Protein AF-A0A382PXX7-F1 (afdb_monomer_lite)

Structure (mmCIF, N/CA/C/O backbone):
data_AF-A0A382PXX7-F1
#
_entry.id   AF-A0A382PXX7-F1
#
loop_
_atom_site.group_PDB
_atom_site.id
_atom_site.type_symbol
_atom_site.label_atom_id
_atom_site.label_alt_id
_atom_site.label_comp_id
_atom_site.label_asym_id
_atom_site.label_entity_id
_atom_site.label_seq_id
_atom_site.pdbx_PDB_ins_code
_atom_site.Cartn_x
_atom_site.Cartn_y
_atom_site.Cartn_z
_atom_site.occupancy
_atom_site.B_iso_or_equiv
_atom_site.auth_seq_id
_atom_site.auth_comp_id
_atom_site.auth_asym_id
_atom_site.auth_atom_id
_atom_site.pdbx_PDB_model_num
ATOM 1 N N . SER A 1 1 ? 1.211 -22.975 -27.364 1.00 79.06 1 SER A N 1
ATOM 2 C CA . SER A 1 1 ? 1.711 -22.171 -28.500 1.00 79.06 1 SER A CA 1
ATOM 3 C C . SER A 1 1 ? 1.883 -20.762 -27.995 1.00 79.06 1 SER A C 1
ATOM 5 O O . SER A 1 1 ? 1.134 -20.397 -27.104 1.00 79.06 1 SER A O 1
ATOM 7 N N . TRP A 1 2 ? 2.855 -20.030 -28.525 1.00 89.31 2 TRP A N 1
ATOM 8 C CA . TRP A 1 2 ? 3.101 -18.629 -28.186 1.00 89.31 2 TRP A CA 1
ATOM 9 C C . TRP A 1 2 ? 2.688 -17.767 -29.379 1.00 89.31 2 TRP A C 1
ATOM 11 O O . TRP A 1 2 ? 2.818 -18.219 -30.525 1.00 89.31 2 TRP A O 1
ATOM 21 N N . ASP A 1 3 ? 2.163 -16.583 -29.104 1.00 88.06 3 ASP A N 1
ATOM 22 C CA . ASP A 1 3 ? 2.063 -15.485 -30.060 1.00 88.06 3 ASP A CA 1
ATOM 23 C C . ASP A 1 3 ? 3.457 -14.881 -30.334 1.00 88.06 3 ASP A C 1
ATOM 25 O O . ASP A 1 3 ? 4.497 -15.478 -30.030 1.00 88.06 3 ASP A O 1
ATOM 29 N N . SER A 1 4 ? 3.490 -13.753 -31.042 1.00 89.88 4 SER A N 1
ATOM 30 C CA . SER A 1 4 ? 4.740 -13.042 -31.321 1.00 89.88 4 SER A CA 1
ATOM 31 C C . SER A 1 4 ? 5.012 -12.036 -30.213 1.00 89.88 4 SER A C 1
ATOM 33 O O . SER A 1 4 ? 4.093 -11.362 -29.774 1.00 89.88 4 SER A O 1
ATOM 35 N N . ALA A 1 5 ? 6.277 -11.889 -29.820 1.00 90.81 5 ALA A N 1
ATOM 36 C CA . ALA A 1 5 ? 6.668 -10.844 -28.881 1.00 90.81 5 ALA A CA 1
ATOM 37 C C . ALA A 1 5 ? 6.309 -9.451 -29.430 1.00 90.81 5 ALA A C 1
ATOM 39 O O . ALA A 1 5 ? 6.619 -9.149 -30.589 1.00 90.81 5 ALA A O 1
ATOM 40 N N . VAL A 1 6 ? 5.700 -8.623 -28.582 1.00 90.69 6 VAL A N 1
ATOM 41 C CA . VAL A 1 6 ? 5.367 -7.220 -28.855 1.00 90.69 6 VAL A CA 1
ATOM 42 C C . VAL A 1 6 ? 6.350 -6.316 -28.112 1.00 90.69 6 VAL A C 1
ATOM 44 O O . VAL A 1 6 ? 6.799 -6.634 -27.011 1.00 90.69 6 VAL A O 1
ATOM 47 N N . TYR A 1 7 ? 6.722 -5.202 -28.738 1.00 89.69 7 TYR A N 1
ATOM 48 C CA . TYR A 1 7 ? 7.581 -4.190 -28.135 1.00 89.69 7 TYR A CA 1
ATOM 49 C C . TYR A 1 7 ? 6.723 -3.094 -27.496 1.00 89.69 7 TYR A C 1
ATOM 51 O O . TYR A 1 7 ? 5.909 -2.477 -28.175 1.00 89.69 7 TYR A O 1
ATOM 59 N N . VAL A 1 8 ? 6.927 -2.836 -26.201 1.00 93.00 8 VAL A N 1
ATOM 60 C CA . VAL A 1 8 ? 6.167 -1.816 -25.453 1.00 93.00 8 VAL A CA 1
ATOM 61 C C . VAL A 1 8 ? 6.806 -0.431 -25.581 1.00 93.00 8 VAL A C 1
ATOM 63 O O . VAL A 1 8 ? 6.121 0.567 -25.772 1.00 93.00 8 VAL A O 1
ATOM 66 N N . THR A 1 9 ? 8.137 -0.352 -25.519 1.00 90.19 9 THR A N 1
ATOM 67 C CA . THR A 1 9 ? 8.874 0.914 -25.356 1.00 90.19 9 THR A CA 1
ATOM 68 C C . THR A 1 9 ? 9.485 1.443 -26.656 1.00 90.19 9 THR A C 1
ATOM 70 O O . THR A 1 9 ? 10.485 2.156 -26.616 1.00 90.19 9 THR A O 1
ATOM 73 N N . ASP A 1 10 ? 8.924 1.102 -27.820 1.00 78.94 10 ASP A N 1
ATOM 74 C CA . ASP A 1 10 ? 9.492 1.460 -29.135 1.00 78.94 10 ASP A CA 1
ATOM 75 C C . ASP A 1 10 ? 9.661 2.976 -29.349 1.00 78.94 10 ASP A C 1
ATOM 77 O O . ASP A 1 10 ? 10.468 3.409 -30.174 1.00 78.94 10 ASP A O 1
ATOM 81 N N . SER A 1 11 ? 8.903 3.793 -28.613 1.00 73.88 11 SER A N 1
ATOM 82 C CA . SER A 1 11 ? 8.943 5.256 -28.674 1.00 73.88 11 SER A CA 1
ATOM 83 C C . SER A 1 11 ? 9.773 5.920 -27.573 1.00 73.88 11 SER A C 1
ATOM 85 O O . SER A 1 11 ? 9.774 7.148 -27.507 1.00 73.88 11 SER A O 1
ATOM 87 N N . ILE A 1 12 ? 10.425 5.152 -26.692 1.00 80.19 12 ILE A N 1
ATOM 88 C CA . ILE A 1 12 ? 11.124 5.678 -25.512 1.00 80.19 12 ILE A CA 1
ATOM 89 C C . ILE A 1 12 ? 12.611 5.313 -25.576 1.00 80.19 12 ILE A C 1
ATOM 91 O O . ILE A 1 12 ? 12.985 4.141 -25.580 1.00 80.19 12 ILE A O 1
ATOM 95 N N . ASP A 1 13 ? 13.466 6.339 -25.601 1.00 84.38 13 ASP A N 1
ATOM 96 C CA . ASP A 1 13 ? 14.919 6.189 -25.481 1.00 84.38 13 ASP A CA 1
ATOM 97 C C . ASP A 1 13 ? 15.338 5.862 -24.032 1.00 84.38 13 ASP A C 1
ATOM 99 O O . ASP A 1 13 ? 14.578 6.037 -23.083 1.00 84.38 13 ASP A O 1
ATOM 103 N N . GLY A 1 14 ? 16.586 5.432 -23.840 1.00 90.38 14 GLY A N 1
ATOM 104 C CA . GLY A 1 14 ? 17.147 5.136 -22.516 1.00 90.38 14 GLY A CA 1
ATOM 105 C C . GLY A 1 14 ? 17.135 3.649 -22.169 1.00 90.38 14 GLY A C 1
ATOM 106 O O . GLY A 1 14 ? 16.843 2.796 -23.011 1.00 90.38 14 GLY A O 1
ATOM 107 N N . THR A 1 15 ? 17.514 3.329 -20.934 1.00 94.69 15 THR A N 1
ATOM 108 C CA . THR A 1 15 ? 17.501 1.947 -20.444 1.00 94.69 15 THR A CA 1
ATOM 109 C C . THR A 1 15 ? 16.248 1.707 -19.621 1.00 94.69 15 THR A C 1
ATOM 111 O O . THR A 1 15 ? 15.932 2.520 -18.765 1.00 94.69 15 THR A O 1
ATOM 114 N N . GLN A 1 16 ? 15.570 0.590 -19.860 1.00 94.75 16 GLN A N 1
ATOM 115 C CA . GLN A 1 16 ? 14.347 0.201 -19.162 1.00 94.75 16 GLN A CA 1
ATOM 116 C C . GLN A 1 16 ? 14.670 -1.004 -18.270 1.00 94.75 16 GLN A C 1
ATOM 118 O O . GLN A 1 16 ? 15.249 -1.984 -18.752 1.00 94.75 16 GLN A O 1
ATOM 123 N N . TYR A 1 17 ? 14.364 -0.915 -16.980 1.00 95.00 17 TYR A N 1
ATOM 124 C CA . TYR A 1 17 ? 14.793 -1.869 -15.961 1.00 95.00 17 TYR A CA 1
ATOM 125 C C . TYR A 1 17 ? 13.616 -2.365 -15.122 1.00 95.00 17 TYR A C 1
ATOM 127 O O . TYR A 1 17 ? 12.742 -1.583 -14.769 1.00 95.00 17 TYR A O 1
ATOM 135 N N . ILE A 1 18 ? 13.683 -3.644 -14.731 1.00 94.00 18 ILE A N 1
ATOM 136 C CA . ILE A 1 18 ? 12.792 -4.279 -13.742 1.00 94.00 18 ILE A CA 1
ATOM 137 C C . ILE A 1 18 ? 11.311 -4.015 -14.072 1.00 94.00 18 ILE A C 1
ATOM 139 O O . ILE A 1 18 ? 10.667 -3.223 -13.391 1.00 94.00 18 ILE A O 1
ATOM 143 N N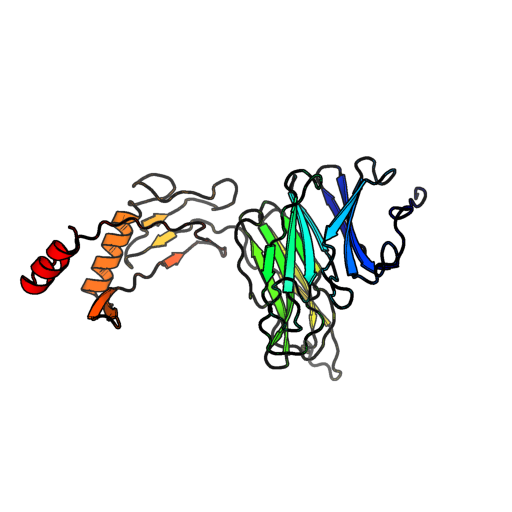 . PRO A 1 19 ? 10.794 -4.599 -15.171 1.00 97.06 19 PRO A N 1
ATOM 144 C CA . PRO A 1 19 ? 9.371 -4.530 -15.451 1.00 97.06 19 PRO A CA 1
ATOM 145 C C . PRO A 1 19 ? 8.591 -5.384 -14.448 1.00 97.06 19 PRO A C 1
ATOM 147 O O . PRO A 1 19 ? 8.920 -6.556 -14.271 1.00 97.06 19 PRO A O 1
ATOM 150 N N . GLU A 1 20 ? 7.539 -4.812 -13.877 1.00 98.25 20 GLU A N 1
ATOM 151 C CA . GLU A 1 20 ? 6.525 -5.497 -13.074 1.00 98.25 20 GLU A CA 1
ATOM 152 C C . GLU A 1 20 ? 5.173 -5.393 -13.781 1.00 98.25 20 GLU A C 1
ATOM 154 O O . GLU A 1 20 ? 4.896 -4.414 -14.483 1.00 98.25 20 GLU A O 1
ATOM 159 N N . ILE A 1 21 ? 4.345 -6.428 -13.652 1.00 98.06 21 ILE A N 1
ATOM 160 C CA . ILE A 1 21 ? 3.123 -6.588 -14.445 1.00 98.06 21 ILE A CA 1
ATOM 161 C C . ILE A 1 21 ? 1.957 -7.041 -13.572 1.00 98.06 21 ILE A C 1
ATOM 163 O O . ILE A 1 21 ? 2.094 -7.964 -12.772 1.00 98.06 21 ILE A O 1
ATOM 167 N N . ALA A 1 22 ? 0.791 -6.447 -13.798 1.00 98.00 22 ALA A N 1
ATOM 168 C CA . ALA A 1 22 ? -0.469 -6.868 -13.206 1.00 98.00 22 ALA A CA 1
ATOM 169 C C . ALA A 1 22 ? -1.547 -7.007 -14.288 1.00 98.00 22 ALA A C 1
ATOM 171 O O . ALA A 1 22 ? -1.495 -6.369 -15.342 1.00 98.00 22 ALA A O 1
ATOM 172 N N . TYR A 1 23 ? -2.529 -7.863 -14.025 1.00 97.38 23 TYR A N 1
ATOM 173 C CA . TYR A 1 23 ? -3.720 -8.006 -14.853 1.00 97.38 23 TYR A CA 1
ATOM 174 C C . TYR A 1 23 ? -4.948 -7.935 -13.957 1.00 97.38 23 TYR A C 1
ATOM 176 O O . TYR A 1 23 ? -5.066 -8.712 -13.010 1.00 97.38 23 TYR A O 1
ATOM 184 N N . GLY A 1 24 ? -5.860 -7.029 -14.278 1.00 96.19 24 GLY A N 1
ATOM 185 C CA . GLY A 1 24 ? -7.104 -6.832 -13.550 1.00 96.19 24 GLY A CA 1
ATOM 186 C C . GLY A 1 24 ? -8.076 -6.032 -14.403 1.00 96.19 24 GLY A C 1
ATOM 187 O O . GLY A 1 24 ? -7.660 -5.339 -15.326 1.00 96.19 24 GLY A O 1
ATOM 188 N N . ASN A 1 25 ? -9.375 -6.198 -14.150 1.00 95.50 25 ASN A N 1
ATOM 189 C CA . ASN A 1 25 ? -10.437 -5.456 -14.842 1.00 95.50 25 ASN A CA 1
ATOM 190 C C . ASN A 1 25 ? -10.281 -5.416 -16.379 1.00 95.50 25 ASN A C 1
ATOM 192 O O . ASN A 1 25 ? -10.367 -4.363 -17.011 1.00 95.50 25 ASN A O 1
ATOM 196 N N . ASP A 1 26 ? -10.000 -6.588 -16.963 1.00 95.88 26 ASP A N 1
ATOM 197 C CA . ASP A 1 26 ? -9.786 -6.810 -18.399 1.00 95.88 26 ASP A CA 1
ATOM 198 C C . ASP A 1 26 ? -8.653 -5.972 -19.039 1.00 95.88 26 ASP A C 1
ATOM 200 O O . ASP A 1 26 ? -8.623 -5.807 -20.260 1.00 95.88 26 ASP A O 1
ATOM 204 N N . ARG A 1 27 ? -7.693 -5.483 -18.242 1.00 97.69 27 ARG A N 1
ATOM 205 C CA . ARG A 1 27 ? -6.567 -4.656 -18.693 1.00 97.69 27 ARG A CA 1
ATOM 206 C C . ARG A 1 27 ? -5.230 -5.212 -18.199 1.00 97.69 27 ARG A C 1
ATOM 208 O O . ARG A 1 27 ? -5.101 -5.713 -17.081 1.00 97.69 27 ARG A O 1
ATOM 215 N N . VAL A 1 28 ? -4.215 -5.157 -19.061 1.00 98.00 28 VAL A N 1
ATOM 216 C CA . VAL A 1 28 ? -2.823 -5.454 -18.692 1.00 98.00 28 VAL A CA 1
ATOM 217 C C . VAL A 1 28 ? -2.154 -4.154 -18.273 1.00 98.00 28 VAL A C 1
ATOM 219 O O . VAL A 1 28 ? -2.214 -3.171 -19.011 1.00 98.00 28 VAL A O 1
ATOM 222 N N . HIS A 1 29 ? -1.476 -4.165 -17.131 1.00 98.62 29 HIS A N 1
ATOM 223 C CA . HIS A 1 29 ? -0.759 -3.026 -16.571 1.00 98.62 29 HIS A CA 1
ATOM 224 C C . HIS A 1 29 ? 0.715 -3.380 -16.404 1.00 98.62 29 HIS A C 1
ATOM 226 O O . HIS A 1 29 ? 1.045 -4.453 -15.904 1.00 98.62 29 HIS A O 1
ATOM 232 N N . LEU A 1 30 ? 1.602 -2.482 -16.816 1.00 98.25 30 LEU A N 1
ATOM 233 C CA . LEU A 1 30 ? 3.047 -2.659 -16.757 1.00 98.25 30 LEU A CA 1
ATOM 234 C C . LEU A 1 30 ? 3.674 -1.424 -16.112 1.00 98.25 30 LEU A C 1
ATOM 236 O O . LEU A 1 30 ? 3.378 -0.307 -16.531 1.00 98.25 30 LEU A O 1
ATOM 240 N N . THR A 1 31 ? 4.570 -1.617 -15.150 1.00 98.69 31 THR A N 1
ATOM 241 C CA . THR A 1 31 ? 5.404 -0.551 -14.578 1.00 98.69 31 THR A CA 1
ATOM 242 C C . THR A 1 31 ? 6.874 -0.933 -14.662 1.00 98.69 31 THR A C 1
ATOM 244 O O . THR A 1 31 ? 7.216 -2.114 -14.683 1.00 98.69 31 THR A O 1
ATOM 247 N N . TRP A 1 32 ? 7.758 0.048 -14.781 1.00 98.12 32 TRP A N 1
ATOM 248 C CA . TRP A 1 32 ? 9.206 -0.159 -14.774 1.00 98.12 32 TRP A CA 1
ATOM 249 C C . TRP A 1 32 ? 9.908 1.150 -14.425 1.00 98.12 32 TRP A C 1
ATOM 251 O O . TRP A 1 32 ? 9.312 2.226 -14.505 1.00 98.12 32 TRP A O 1
ATOM 261 N N . HIS A 1 33 ? 11.190 1.081 -14.063 1.00 96.69 33 HIS A N 1
ATOM 262 C CA . HIS A 1 33 ? 11.993 2.297 -13.957 1.00 96.69 33 HIS A CA 1
ATOM 263 C C . HIS A 1 33 ? 12.894 2.452 -15.180 1.00 96.69 33 HIS A C 1
ATOM 265 O O . HIS A 1 33 ? 13.477 1.488 -15.691 1.00 96.69 33 HIS A O 1
ATOM 271 N N . SER A 1 34 ? 13.008 3.680 -15.665 1.00 95.94 34 SER A N 1
ATOM 272 C CA . SER A 1 34 ? 13.850 4.038 -16.798 1.00 95.94 34 SER A CA 1
ATOM 273 C C . SER A 1 34 ? 15.085 4.799 -16.326 1.00 95.94 34 SER A C 1
ATOM 275 O O . SER A 1 34 ? 15.072 5.440 -15.282 1.00 95.94 34 SER A O 1
ATOM 277 N N . PHE A 1 35 ? 16.178 4.735 -17.085 1.00 95.62 35 PHE A N 1
ATOM 278 C CA . PHE A 1 35 ? 17.329 5.616 -16.914 1.00 95.62 35 PHE A CA 1
ATOM 279 C C . PHE A 1 35 ? 17.652 6.330 -18.215 1.00 95.62 35 PHE A C 1
ATOM 281 O O . PHE A 1 35 ? 17.807 5.698 -19.268 1.00 95.62 35 PHE A O 1
ATOM 288 N N . ASN A 1 36 ? 17.879 7.640 -18.111 1.00 92.94 36 ASN A N 1
ATOM 289 C CA . ASN A 1 36 ? 18.333 8.481 -19.213 1.00 92.94 36 ASN A CA 1
ATOM 290 C C . ASN A 1 36 ? 17.351 8.486 -20.400 1.00 92.94 36 ASN A C 1
ATOM 292 O O . ASN A 1 36 ? 17.763 8.528 -21.566 1.00 92.94 36 ASN A O 1
ATOM 296 N N . ARG A 1 37 ? 16.052 8.462 -20.085 1.00 90.06 37 ARG A N 1
ATOM 297 C CA . ARG A 1 37 ? 14.968 8.702 -21.036 1.00 90.06 37 ARG A CA 1
ATOM 298 C C . ARG A 1 37 ? 15.156 10.064 -21.703 1.00 90.06 37 ARG A C 1
ATOM 300 O O . ARG A 1 37 ? 15.561 11.028 -21.059 1.00 90.06 37 ARG A O 1
ATOM 307 N N . ASP A 1 38 ? 14.961 10.139 -23.018 1.00 85.44 38 ASP A N 1
ATOM 308 C CA . ASP A 1 38 ? 15.162 11.364 -23.813 1.00 85.44 38 ASP A CA 1
ATOM 309 C C . ASP A 1 38 ? 16.538 12.047 -23.603 1.00 85.44 38 ASP A C 1
ATOM 311 O O . ASP A 1 38 ? 16.686 13.261 -23.763 1.00 85.44 38 ASP A O 1
ATOM 315 N N . ALA A 1 39 ? 17.563 11.267 -23.230 1.00 88.88 39 ALA A N 1
ATOM 316 C CA . ALA A 1 39 ? 18.908 11.739 -22.891 1.00 88.88 39 ALA A CA 1
ATOM 317 C C . ALA A 1 39 ? 18.968 12.764 -21.733 1.00 88.88 39 ALA A C 1
ATOM 319 O O . ALA A 1 39 ? 19.826 13.655 -21.729 1.00 88.88 39 ALA A O 1
ATOM 320 N N . ASN A 1 40 ? 18.065 12.650 -20.752 1.00 90.50 40 ASN A N 1
ATOM 321 C CA . ASN A 1 40 ? 17.962 13.581 -19.624 1.00 90.50 40 ASN A CA 1
ATOM 322 C C . ASN A 1 40 ? 18.830 13.212 -18.398 1.00 90.50 40 ASN A C 1
ATOM 324 O O . ASN A 1 40 ? 19.017 14.053 -17.520 1.00 90.50 40 ASN A O 1
ATOM 328 N N . GLY A 1 41 ? 19.391 11.997 -18.346 1.00 93.00 41 GLY A N 1
ATOM 329 C CA . GLY A 1 41 ? 20.192 11.485 -17.228 1.00 93.00 41 GLY A CA 1
ATOM 330 C C . GLY A 1 41 ? 19.429 11.220 -15.923 1.00 93.00 41 GLY A C 1
ATOM 331 O O . GLY A 1 41 ? 20.061 11.234 -14.870 1.00 93.00 41 GLY A O 1
ATOM 332 N N . LYS A 1 42 ? 18.109 11.027 -15.969 1.00 95.00 42 LYS A N 1
ATOM 333 C CA . LYS A 1 42 ? 17.229 10.856 -14.801 1.00 95.00 42 LYS A CA 1
ATOM 334 C C . LYS A 1 42 ? 16.705 9.425 -14.668 1.00 95.00 42 LYS A C 1
ATOM 336 O O . LYS A 1 42 ? 16.740 8.680 -15.651 1.00 95.00 42 LYS A O 1
ATOM 341 N N . TYR A 1 43 ? 16.247 9.071 -13.465 1.00 95.00 43 TYR A N 1
ATOM 342 C CA . TYR A 1 43 ? 15.569 7.807 -13.169 1.00 95.00 43 TYR A CA 1
ATOM 343 C C . TYR A 1 43 ? 14.064 8.026 -13.029 1.00 95.00 43 TYR A C 1
ATOM 345 O O . TYR A 1 43 ? 13.641 8.557 -12.015 1.00 95.00 43 TYR A O 1
ATOM 353 N N . ALA A 1 44 ? 13.268 7.664 -14.031 1.00 95.94 44 ALA A N 1
ATOM 354 C CA . ALA A 1 44 ? 11.823 7.899 -14.016 1.00 95.94 44 ALA A CA 1
ATOM 355 C C . ALA A 1 44 ? 11.044 6.602 -13.765 1.00 95.94 44 ALA A C 1
ATOM 357 O O . ALA A 1 44 ? 11.515 5.520 -14.124 1.00 95.94 44 ALA A O 1
ATOM 358 N N . ILE A 1 45 ? 9.849 6.720 -13.182 1.00 98.06 45 ILE A N 1
ATOM 359 C CA . ILE A 1 45 ? 8.884 5.621 -13.065 1.00 98.06 45 ILE A CA 1
ATOM 360 C C . ILE A 1 45 ? 7.905 5.729 -14.225 1.00 98.06 45 ILE A C 1
ATOM 362 O O . ILE A 1 45 ? 7.227 6.746 -14.403 1.00 98.06 45 ILE A O 1
ATOM 366 N N . GLU A 1 46 ? 7.848 4.677 -15.025 1.00 97.88 46 GLU A N 1
ATOM 367 C CA . GLU A 1 46 ? 7.057 4.610 -16.243 1.00 97.88 46 GLU A CA 1
ATOM 368 C C . GLU A 1 46 ? 5.941 3.585 -16.096 1.00 97.88 46 GLU A C 1
ATOM 370 O O . GLU A 1 46 ? 6.050 2.618 -15.344 1.00 97.88 46 GLU A O 1
ATOM 375 N N . TYR A 1 47 ? 4.886 3.787 -16.870 1.00 98.44 47 TYR A N 1
ATOM 376 C CA . TYR A 1 47 ? 3.715 2.938 -16.893 1.00 98.44 47 TYR A CA 1
ATOM 377 C C . TYR A 1 47 ? 3.240 2.716 -18.325 1.00 98.44 47 TYR A C 1
ATOM 379 O O . TYR A 1 47 ? 3.314 3.610 -19.175 1.00 98.44 47 TYR A O 1
ATOM 387 N N . ALA A 1 48 ? 2.708 1.529 -18.590 1.00 97.94 48 ALA A N 1
ATOM 388 C CA . ALA A 1 48 ? 1.952 1.246 -19.793 1.00 97.94 48 ALA A CA 1
ATOM 389 C C . ALA A 1 48 ? 0.744 0.367 -19.493 1.00 97.94 48 ALA A C 1
ATOM 391 O O . ALA A 1 48 ? 0.762 -0.440 -18.566 1.00 97.94 48 ALA A O 1
ATOM 392 N N . SER A 1 49 ? -0.285 0.481 -20.326 1.00 98.12 49 SER A N 1
ATOM 393 C CA . SER A 1 49 ? -1.439 -0.415 -20.255 1.00 98.12 49 SER A CA 1
ATOM 394 C C . SER A 1 49 ? -1.979 -0.814 -21.616 1.00 98.12 49 SER A C 1
ATOM 396 O O . SER A 1 49 ? -1.741 -0.121 -22.607 1.00 98.12 49 SER A O 1
ATOM 398 N N . SER A 1 50 ? -2.674 -1.948 -21.653 1.00 97.81 50 SER A N 1
ATOM 399 C CA . SER A 1 50 ? -3.228 -2.544 -22.867 1.00 97.81 50 SER A CA 1
ATOM 400 C C . SER A 1 50 ? -4.605 -3.155 -22.604 1.00 97.81 50 SER A C 1
ATOM 402 O O . SER A 1 50 ? -4.770 -3.937 -21.667 1.00 97.81 50 SER A O 1
ATOM 404 N N . ASP A 1 51 ? -5.554 -2.828 -23.484 1.00 97.00 51 ASP A N 1
ATOM 405 C CA . ASP A 1 51 ? -6.938 -3.338 -23.484 1.00 97.00 51 ASP A CA 1
ATOM 406 C C . ASP A 1 51 ? -7.157 -4.400 -24.581 1.00 97.00 51 ASP A C 1
ATOM 408 O O . ASP A 1 51 ? -8.286 -4.783 -24.894 1.00 97.00 51 ASP A O 1
ATOM 412 N N . ASP A 1 52 ? -6.078 -4.821 -25.243 1.00 95.38 52 ASP A N 1
ATOM 413 C CA . ASP A 1 52 ? -6.083 -5.724 -26.395 1.00 95.38 52 ASP A CA 1
ATOM 414 C C . ASP A 1 52 ? -5.036 -6.839 -26.252 1.00 95.38 52 ASP A C 1
ATOM 416 O O . ASP A 1 52 ? -4.371 -7.217 -27.214 1.00 95.38 52 ASP A O 1
ATOM 420 N N . ASP A 1 53 ? -4.906 -7.376 -25.033 1.00 90.69 53 ASP A N 1
ATOM 421 C CA . ASP A 1 53 ? -4.017 -8.498 -24.689 1.00 90.69 53 ASP A CA 1
ATOM 422 C C . ASP A 1 53 ? -2.537 -8.264 -25.070 1.00 90.69 53 ASP A C 1
ATOM 424 O O . ASP A 1 53 ? -1.782 -9.200 -25.337 1.00 90.69 53 ASP A O 1
ATOM 428 N N . GLY A 1 54 ? -2.097 -7.004 -25.069 1.00 93.44 54 GLY A N 1
ATOM 429 C CA . GLY A 1 54 ? -0.724 -6.601 -25.364 1.00 93.44 54 GLY A CA 1
ATOM 430 C C . GLY A 1 54 ? -0.438 -6.300 -26.837 1.00 93.44 54 GLY A C 1
ATOM 431 O O . GLY A 1 54 ? 0.729 -6.053 -27.158 1.00 93.44 54 GLY A O 1
ATOM 432 N N . ASP A 1 55 ? -1.447 -6.291 -27.720 1.00 91.69 55 ASP A N 1
ATOM 433 C CA . ASP A 1 55 ? -1.293 -5.925 -29.139 1.00 91.69 55 ASP A CA 1
ATOM 434 C C . ASP A 1 55 ? -0.910 -4.439 -29.314 1.00 91.69 55 ASP A C 1
ATOM 436 O O . ASP A 1 55 ? -0.134 -4.091 -30.217 1.00 91.69 55 ASP A O 1
ATOM 440 N N . SER A 1 56 ? -1.414 -3.555 -28.448 1.00 93.44 56 SER A N 1
ATOM 441 C CA . SER A 1 56 ? -1.058 -2.137 -28.387 1.00 93.44 56 SER A CA 1
ATOM 442 C C . SER A 1 56 ? -0.994 -1.607 -26.951 1.00 93.44 56 SER A C 1
ATOM 444 O O . SER A 1 56 ? -1.569 -2.177 -26.029 1.00 93.44 56 SER A O 1
ATOM 446 N N . TRP A 1 57 ? -0.236 -0.520 -26.759 1.00 95.94 57 TRP A N 1
ATOM 447 C CA . TRP A 1 57 ? 0.096 0.006 -25.434 1.00 95.94 57 TRP A CA 1
ATOM 448 C C . TRP A 1 57 ? -0.095 1.520 -25.355 1.00 95.94 57 TRP A C 1
ATOM 450 O O . TRP A 1 57 ? 0.351 2.264 -26.234 1.00 95.94 57 TRP A O 1
ATOM 460 N N . GLU A 1 58 ? -0.707 1.976 -24.266 1.00 96.44 58 GLU A N 1
ATOM 461 C CA . GLU A 1 58 ? -0.791 3.382 -23.867 1.00 96.44 58 GLU A CA 1
ATOM 462 C C . GLU A 1 58 ? 0.265 3.669 -22.800 1.00 96.44 58 GLU A C 1
ATOM 464 O O . GLU A 1 58 ? 0.215 3.075 -21.727 1.00 96.44 58 GLU A O 1
ATOM 469 N N . LEU A 1 59 ? 1.220 4.561 -23.086 1.00 96.31 59 LEU A N 1
ATOM 470 C CA . LEU A 1 59 ? 2.354 4.853 -22.202 1.00 96.31 59 LEU A CA 1
ATOM 471 C C . LEU A 1 59 ? 2.152 6.159 -21.422 1.00 96.31 59 LEU A C 1
ATOM 473 O O . LEU A 1 59 ? 1.699 7.160 -21.985 1.00 96.31 59 LEU A O 1
ATOM 477 N N . GLN A 1 60 ? 2.564 6.167 -20.154 1.00 97.19 60 GLN A N 1
ATOM 478 C CA . GLN A 1 60 ? 2.564 7.328 -19.261 1.00 97.19 60 GLN A CA 1
ATOM 479 C C . GLN A 1 60 ? 3.841 7.347 -18.410 1.00 97.19 60 GLN A C 1
ATOM 481 O O . GLN A 1 60 ? 4.358 6.301 -18.034 1.00 97.19 60 GLN A O 1
ATOM 486 N N . THR A 1 61 ? 4.321 8.539 -18.059 1.00 96.44 61 THR A N 1
ATOM 487 C CA . THR A 1 61 ? 5.382 8.707 -17.055 1.00 96.44 61 THR A CA 1
ATOM 488 C C . THR A 1 61 ? 4.716 9.065 -15.731 1.00 96.44 61 THR A C 1
ATOM 490 O O . THR A 1 61 ? 4.101 10.128 -15.626 1.00 96.44 61 THR A O 1
ATOM 493 N N . LEU A 1 62 ? 4.802 8.177 -14.738 1.00 97.88 62 LEU A N 1
ATOM 494 C CA . LEU A 1 62 ? 4.159 8.366 -13.432 1.00 97.88 62 LEU A CA 1
ATOM 495 C C . LEU A 1 62 ? 4.934 9.339 -12.551 1.00 97.88 62 LEU A C 1
ATOM 497 O O . LEU A 1 62 ? 4.326 10.150 -11.845 1.00 97.88 62 LEU A O 1
ATOM 501 N N . TYR A 1 63 ? 6.263 9.272 -12.620 1.00 96.94 63 TYR A N 1
ATOM 502 C CA . TYR A 1 63 ? 7.150 10.160 -11.887 1.00 96.94 63 TYR A CA 1
ATOM 503 C C . TYR A 1 63 ? 8.437 10.430 -12.665 1.00 96.94 63 TYR A C 1
ATOM 505 O O . TYR A 1 63 ? 9.050 9.521 -13.219 1.00 96.94 63 TYR A O 1
ATOM 513 N N . GLU A 1 64 ? 8.853 11.694 -12.674 1.00 94.12 64 GLU A N 1
ATOM 514 C CA . GLU A 1 64 ? 10.126 12.145 -13.225 1.00 94.12 64 GLU A CA 1
ATOM 515 C C . GLU A 1 64 ? 10.831 12.977 -12.145 1.00 94.12 64 GLU A C 1
ATOM 517 O O . GLU A 1 64 ? 10.322 14.041 -11.772 1.00 94.12 64 GLU A O 1
ATOM 522 N N . PRO A 1 65 ? 12.007 12.554 -11.661 1.00 91.25 65 PRO A N 1
ATOM 523 C CA . PRO A 1 65 ? 12.662 13.214 -10.548 1.00 91.25 65 PRO A CA 1
ATOM 524 C C . PRO A 1 65 ? 13.160 14.609 -10.927 1.00 91.25 65 PRO A C 1
ATOM 526 O O . PRO A 1 65 ? 13.421 14.942 -12.094 1.00 91.25 65 PRO A O 1
ATOM 529 N N . SER A 1 66 ? 13.345 15.453 -9.914 1.00 87.38 66 SER A N 1
ATOM 530 C CA . SER A 1 66 ? 13.743 16.852 -10.094 1.00 87.38 66 SER A CA 1
ATOM 531 C C . SER A 1 66 ? 15.145 16.985 -10.724 1.00 87.38 66 SER A C 1
ATOM 533 O O . SER A 1 66 ? 15.362 17.828 -11.608 1.00 87.38 66 SER A O 1
ATOM 535 N N . GLY A 1 67 ? 16.073 16.097 -10.348 1.00 88.62 67 GLY A N 1
ATOM 536 C CA . GLY A 1 67 ? 17.486 16.114 -10.726 1.00 88.62 67 GLY A CA 1
ATOM 537 C C . GLY A 1 67 ? 17.998 14.810 -11.348 1.00 88.62 67 GLY A C 1
ATOM 538 O O . GLY A 1 67 ? 17.289 13.822 -11.462 1.00 88.62 67 GLY A O 1
ATOM 539 N N . THR A 1 68 ? 19.262 14.821 -11.780 1.00 90.56 68 THR A N 1
ATOM 540 C CA . THR A 1 68 ? 19.948 13.669 -12.410 1.00 90.56 68 THR A CA 1
ATOM 541 C C . THR A 1 68 ? 20.708 12.788 -11.413 1.00 90.56 68 THR A C 1
ATOM 543 O O . THR A 1 68 ? 21.424 11.873 -11.806 1.00 90.56 68 THR A O 1
ATOM 546 N N . ALA A 1 69 ? 20.663 13.143 -10.132 1.00 87.00 69 ALA A N 1
ATOM 547 C CA . ALA A 1 69 ? 21.294 12.420 -9.030 1.00 87.00 69 ALA A CA 1
ATOM 548 C C . ALA A 1 69 ? 20.249 12.080 -7.956 1.00 87.00 69 ALA A C 1
ATOM 550 O O . ALA A 1 69 ? 20.577 12.091 -6.779 1.00 87.00 69 ALA A O 1
ATOM 551 N N . VAL A 1 70 ? 19.019 11.862 -8.424 1.00 90.06 70 VAL A N 1
ATOM 552 C CA . VAL A 1 70 ? 17.834 11.440 -7.679 1.00 90.06 70 VAL A CA 1
ATOM 553 C C . VAL A 1 70 ? 17.393 10.126 -8.325 1.00 90.06 70 VAL A C 1
ATOM 555 O O . VAL A 1 70 ? 17.417 10.000 -9.560 1.00 90.06 70 VAL A O 1
ATOM 558 N N . TYR A 1 71 ? 17.087 9.141 -7.500 1.00 91.56 71 TYR A N 1
ATOM 559 C CA . TYR A 1 71 ? 16.897 7.744 -7.829 1.00 91.56 71 TYR A CA 1
ATOM 560 C C . TYR A 1 71 ? 15.490 7.291 -7.448 1.00 91.56 71 TYR A C 1
ATOM 562 O O . TYR A 1 71 ? 15.178 7.111 -6.278 1.00 91.56 71 TYR A O 1
ATOM 570 N N . SER A 1 72 ? 14.695 6.987 -8.470 1.00 95.00 72 SER A N 1
ATOM 571 C CA . SER A 1 72 ? 13.409 6.308 -8.328 1.00 95.00 72 SER A CA 1
ATOM 572 C C . SER A 1 72 ? 13.539 4.898 -8.899 1.00 95.00 72 SER A C 1
ATOM 574 O O . SER A 1 72 ? 13.763 4.728 -10.103 1.00 95.00 72 SER A O 1
ATOM 576 N N . TRP A 1 73 ? 13.464 3.877 -8.046 1.00 94.88 73 TRP A N 1
ATOM 577 C CA . TRP A 1 73 ? 13.785 2.490 -8.404 1.00 94.88 73 TRP A CA 1
ATOM 578 C C . TRP A 1 73 ? 12.774 1.479 -7.871 1.00 94.88 73 TRP A C 1
ATOM 580 O O . TRP A 1 73 ? 11.982 1.777 -6.984 1.00 94.88 73 TRP A O 1
ATOM 590 N N . PHE A 1 74 ? 12.879 0.253 -8.398 1.00 95.94 74 PHE A N 1
ATOM 591 C CA . PHE A 1 74 ? 12.128 -0.929 -7.959 1.00 95.94 74 PHE A CA 1
ATOM 592 C C . PHE A 1 74 ? 10.622 -0.664 -7.845 1.00 95.94 74 PHE A C 1
ATOM 594 O O . PHE A 1 74 ? 10.070 -0.815 -6.756 1.00 95.94 74 PHE A O 1
ATOM 601 N N . PRO A 1 75 ? 9.966 -0.215 -8.932 1.00 98.19 75 PRO A N 1
ATOM 602 C CA . PRO A 1 75 ? 8.530 -0.096 -8.893 1.00 98.19 75 PRO A CA 1
ATOM 603 C C . PRO A 1 75 ? 7.892 -1.481 -8.812 1.00 98.19 75 PRO A C 1
ATOM 605 O O . PRO A 1 75 ? 8.458 -2.430 -9.346 1.00 98.19 75 PRO A O 1
ATOM 608 N N . ASP A 1 76 ? 6.715 -1.567 -8.206 1.00 98.69 76 ASP A N 1
ATOM 609 C CA . ASP A 1 76 ? 5.858 -2.752 -8.189 1.00 98.69 76 ASP A CA 1
ATOM 610 C C . ASP A 1 76 ? 4.392 -2.343 -8.372 1.00 98.69 76 ASP A C 1
ATOM 612 O O . ASP A 1 76 ? 4.044 -1.178 -8.150 1.00 98.69 76 ASP A O 1
ATOM 616 N N . ILE A 1 77 ? 3.542 -3.262 -8.838 1.00 98.81 77 ILE A N 1
ATOM 617 C CA . ILE A 1 77 ? 2.173 -2.939 -9.265 1.00 98.81 77 ILE A CA 1
ATOM 618 C C . ILE A 1 77 ? 1.150 -3.990 -8.842 1.00 98.81 77 ILE A C 1
ATOM 620 O O . ILE A 1 77 ? 1.379 -5.189 -8.967 1.00 98.81 77 ILE A O 1
ATOM 624 N N . THR A 1 78 ? -0.026 -3.526 -8.423 1.00 98.56 78 THR A N 1
ATOM 625 C CA . THR A 1 78 ? -1.201 -4.370 -8.176 1.00 98.56 78 THR A CA 1
ATOM 626 C C . THR A 1 78 ? -2.475 -3.686 -8.676 1.00 98.56 78 THR A C 1
ATOM 628 O O . THR A 1 78 ? -2.505 -2.467 -8.868 1.00 98.56 78 THR A O 1
ATOM 631 N N . VAL A 1 79 ? -3.519 -4.481 -8.911 1.00 98.38 79 VAL A N 1
ATOM 632 C CA . VAL A 1 79 ? -4.842 -4.025 -9.357 1.00 98.38 79 VAL A CA 1
ATOM 633 C C . VAL A 1 79 ? -5.893 -4.628 -8.434 1.00 98.38 79 VAL A C 1
ATOM 635 O O . VAL A 1 79 ? -5.852 -5.829 -8.166 1.00 98.38 79 VAL A O 1
ATOM 638 N N . ASP A 1 80 ? -6.831 -3.811 -7.973 1.00 96.88 80 ASP A N 1
ATOM 639 C CA . ASP A 1 80 ? -8.008 -4.234 -7.215 1.00 96.88 80 ASP A CA 1
ATOM 640 C C . ASP A 1 80 ? -9.241 -3.548 -7.805 1.00 96.88 80 ASP A C 1
ATOM 642 O O . ASP A 1 80 ? -9.383 -2.332 -7.734 1.00 96.88 80 ASP A O 1
ATOM 646 N N . GLU A 1 81 ? -10.105 -4.323 -8.458 1.00 95.25 81 GLU A N 1
ATOM 647 C CA . GLU A 1 81 ? -11.202 -3.787 -9.274 1.00 95.25 81 GLU A CA 1
ATOM 648 C C . GLU A 1 81 ? -10.722 -2.720 -10.286 1.00 95.25 81 GLU A C 1
ATOM 650 O O . GLU A 1 81 ? -9.942 -3.038 -11.181 1.00 95.25 81 GLU A O 1
ATOM 655 N N . GLU A 1 82 ? -11.207 -1.478 -10.196 1.00 96.94 82 GLU A N 1
ATOM 656 C CA . GLU A 1 82 ? -10.776 -0.359 -11.047 1.00 96.94 82 GLU A CA 1
ATOM 657 C C . GLU A 1 82 ? -9.557 0.402 -10.508 1.00 96.94 82 GLU A C 1
ATOM 659 O O . GLU A 1 82 ? -8.982 1.215 -11.239 1.00 96.94 82 GLU A O 1
ATOM 664 N N . ASP A 1 83 ? -9.150 0.114 -9.269 1.00 98.44 83 ASP A N 1
ATOM 665 C CA . ASP A 1 83 ? -8.019 0.757 -8.622 1.00 98.44 83 ASP A CA 1
ATOM 666 C C . ASP A 1 83 ? -6.698 0.105 -9.063 1.00 98.44 83 ASP A C 1
ATOM 668 O O . ASP A 1 83 ? -6.507 -1.111 -8.976 1.00 98.44 83 ASP A O 1
ATOM 672 N N . VAL A 1 84 ? -5.748 0.925 -9.514 1.00 98.81 84 VAL A N 1
ATOM 673 C CA . VAL A 1 84 ? -4.384 0.499 -9.859 1.00 98.81 84 VAL A CA 1
ATOM 674 C C . VAL A 1 84 ? -3.403 1.206 -8.942 1.00 98.81 84 VAL A C 1
ATOM 676 O O . VAL A 1 84 ? -3.416 2.433 -8.828 1.00 98.81 84 VAL A O 1
ATOM 679 N N . TYR A 1 85 ? -2.513 0.436 -8.331 1.00 98.81 85 TYR A N 1
ATOM 680 C CA . TYR A 1 85 ? -1.542 0.930 -7.367 1.00 98.81 85 TYR A CA 1
ATOM 681 C C . TYR A 1 85 ? -0.130 0.663 -7.870 1.00 98.81 85 TYR A C 1
ATOM 683 O O . TYR A 1 85 ? 0.208 -0.480 -8.173 1.00 98.81 85 TYR A O 1
ATOM 691 N N . VAL A 1 86 ? 0.703 1.703 -7.933 1.00 98.81 86 VAL A N 1
ATOM 692 C CA . VAL A 1 86 ? 2.131 1.579 -8.254 1.00 98.81 86 VAL A CA 1
ATOM 693 C C . VAL A 1 86 ? 2.947 2.120 -7.098 1.00 98.81 86 VAL A C 1
ATOM 695 O O . VAL A 1 86 ? 2.838 3.298 -6.763 1.00 98.81 86 VAL A O 1
ATOM 698 N N . VAL A 1 87 ? 3.773 1.261 -6.510 1.00 98.69 87 VAL A N 1
ATOM 699 C CA . VAL A 1 87 ? 4.717 1.625 -5.450 1.00 98.69 87 VAL A CA 1
ATOM 700 C C . VAL A 1 87 ? 6.128 1.698 -6.019 1.00 98.69 87 VAL A C 1
ATOM 702 O O . VAL A 1 87 ? 6.419 0.972 -6.961 1.00 98.69 87 VAL A O 1
ATOM 705 N N . TRP A 1 88 ? 7.009 2.539 -5.481 1.00 98.12 88 TRP A N 1
ATOM 706 C CA . TRP A 1 88 ? 8.451 2.525 -5.769 1.00 98.12 88 TRP A CA 1
ATOM 707 C C . TRP A 1 88 ? 9.247 3.106 -4.595 1.00 98.12 88 TRP A C 1
ATOM 709 O O . TRP A 1 88 ? 8.664 3.680 -3.674 1.00 98.12 88 TRP A O 1
ATOM 719 N N . GLN A 1 89 ? 10.577 2.967 -4.628 1.00 95.00 89 GLN A N 1
ATOM 720 C CA . GLN A 1 89 ? 11.458 3.689 -3.705 1.00 95.00 89 GLN A CA 1
ATOM 721 C C . GLN A 1 89 ? 12.034 4.952 -4.347 1.00 95.00 89 GLN A C 1
ATOM 723 O O . GLN A 1 89 ? 12.488 4.897 -5.492 1.00 95.00 89 GLN A O 1
ATOM 728 N N . ASP A 1 90 ? 12.067 6.050 -3.603 1.00 94.25 90 ASP A N 1
ATOM 729 C CA . ASP A 1 90 ? 12.611 7.350 -4.025 1.00 94.25 90 ASP A CA 1
ATOM 730 C C . ASP A 1 90 ? 13.604 7.871 -2.985 1.00 94.25 90 ASP A C 1
ATOM 732 O O . ASP A 1 90 ? 13.468 7.483 -1.834 1.00 94.25 90 ASP A O 1
ATOM 736 N N . ASP A 1 91 ? 14.594 8.684 -3.363 1.00 91.12 91 ASP A N 1
ATOM 737 C CA . ASP A 1 91 ? 15.612 9.212 -2.436 1.00 91.12 91 ASP A CA 1
ATOM 738 C C . ASP A 1 91 ? 15.574 10.727 -2.193 1.00 91.12 91 ASP A C 1
ATOM 740 O O . ASP A 1 91 ? 16.485 11.278 -1.570 1.00 91.12 91 ASP A O 1
ATOM 744 N N . ASP A 1 92 ? 14.592 11.424 -2.764 1.00 88.75 92 ASP A N 1
ATOM 745 C CA . ASP A 1 92 ? 14.453 12.879 -2.635 1.00 88.75 92 ASP A CA 1
ATOM 746 C C . ASP A 1 92 ? 12.973 13.299 -2.676 1.00 88.75 92 ASP A C 1
ATOM 748 O O . ASP A 1 92 ? 12.660 14.431 -3.059 1.00 88.75 92 ASP A O 1
ATOM 752 N N . TRP A 1 93 ? 12.035 12.407 -2.324 1.00 90.50 93 TRP A N 1
ATOM 753 C CA . TRP A 1 93 ? 10.604 12.711 -2.445 1.00 90.50 93 TRP A CA 1
ATOM 754 C C . TRP A 1 93 ? 10.159 13.760 -1.426 1.00 90.50 93 TRP A C 1
ATOM 756 O O . TRP A 1 93 ? 9.393 14.672 -1.752 1.00 90.50 93 TRP A O 1
ATOM 766 N N . ASP A 1 94 ? 10.648 13.664 -0.189 1.00 87.00 94 ASP A N 1
ATOM 767 C CA . ASP A 1 94 ? 10.304 14.597 0.889 1.00 87.00 94 ASP A CA 1
ATOM 768 C C . ASP A 1 94 ? 11.101 15.923 0.838 1.00 87.00 94 ASP A C 1
ATOM 770 O O . ASP A 1 94 ? 10.763 16.900 1.517 1.00 87.00 94 ASP A O 1
ATOM 774 N N . VAL A 1 95 ? 12.129 15.983 -0.020 1.00 84.81 95 VAL A N 1
ATOM 775 C CA . VAL A 1 95 ? 13.007 17.135 -0.271 1.00 84.81 95 VAL A CA 1
ATOM 776 C C . VAL A 1 95 ? 13.651 17.682 1.018 1.00 84.81 95 VAL A C 1
ATOM 778 O O . VAL A 1 95 ? 13.872 18.893 1.173 1.00 84.81 95 VAL A O 1
ATOM 781 N N . ASN A 1 96 ? 13.962 16.808 1.979 1.00 83.75 96 ASN A N 1
ATOM 782 C CA . ASN A 1 96 ? 14.548 17.193 3.267 1.00 83.75 96 ASN A CA 1
ATOM 783 C C . ASN A 1 96 ? 16.081 17.447 3.190 1.00 83.75 96 ASN A C 1
ATOM 785 O O . ASN A 1 96 ? 16.673 18.021 4.114 1.00 83.75 96 ASN A O 1
ATOM 789 N N . GLY A 1 97 ? 16.724 17.084 2.068 1.00 80.12 97 GLY A N 1
ATOM 790 C CA . GLY A 1 97 ? 18.164 17.236 1.817 1.00 80.12 97 GLY A CA 1
ATOM 791 C C . GLY A 1 97 ? 19.056 16.175 2.478 1.00 80.12 97 GLY A C 1
ATOM 792 O O . GLY A 1 97 ? 20.281 16.355 2.541 1.00 80.12 97 GLY A O 1
ATOM 793 N N . VAL A 1 98 ? 18.456 15.109 2.995 1.00 82.00 98 VAL A N 1
ATOM 794 C CA . VAL A 1 98 ? 19.081 13.868 3.450 1.00 82.00 98 VAL A CA 1
ATOM 795 C C . VAL A 1 98 ? 19.080 12.889 2.273 1.00 82.00 98 VAL A C 1
ATOM 797 O O . VAL A 1 98 ? 18.282 13.004 1.358 1.00 82.00 98 VAL A O 1
ATOM 800 N N . TYR A 1 99 ? 20.094 12.022 2.226 1.00 83.88 99 TYR A N 1
ATOM 801 C CA . TYR A 1 99 ? 20.127 10.921 1.267 1.00 83.88 99 TYR A CA 1
ATOM 802 C C . TYR A 1 99 ? 19.684 9.662 1.996 1.00 83.88 99 TYR A C 1
ATOM 804 O O . TYR A 1 99 ? 20.469 9.023 2.720 1.00 83.88 99 TYR A O 1
ATOM 812 N N . ASP A 1 100 ? 18.419 9.358 1.820 1.00 86.12 100 ASP A N 1
ATOM 813 C CA . ASP A 1 100 ? 17.713 8.202 2.317 1.00 86.12 100 ASP A CA 1
ATOM 814 C C . ASP A 1 100 ? 16.748 7.692 1.253 1.00 86.12 100 ASP A C 1
ATOM 816 O O . ASP A 1 100 ? 16.811 8.159 0.132 1.00 86.12 100 ASP A O 1
ATOM 820 N N . PHE A 1 101 ? 16.024 6.611 1.529 1.00 90.38 101 PHE A N 1
ATOM 821 C CA . PHE A 1 101 ? 15.010 6.127 0.606 1.00 90.38 101 PHE A CA 1
ATOM 822 C C . PHE A 1 101 ? 13.678 6.094 1.335 1.00 90.38 101 PHE A C 1
ATOM 824 O O . PHE A 1 101 ? 13.612 5.638 2.480 1.00 90.38 101 PHE A O 1
ATOM 831 N N . GLU A 1 102 ? 12.646 6.533 0.636 1.00 92.62 102 GLU A N 1
ATOM 832 C CA . GLU A 1 102 ? 11.249 6.514 1.023 1.00 92.62 102 GLU A CA 1
ATOM 833 C C . GLU A 1 102 ? 10.468 5.550 0.133 1.00 92.62 102 GLU A C 1
ATOM 835 O O . GLU A 1 102 ? 10.935 5.149 -0.936 1.00 92.62 102 GLU A O 1
ATOM 840 N N . ILE A 1 103 ? 9.244 5.218 0.544 1.00 96.44 103 ILE A N 1
ATOM 841 C CA . ILE A 1 103 ? 8.310 4.439 -0.274 1.00 96.44 103 ILE A CA 1
ATOM 842 C C . ILE A 1 103 ? 7.151 5.309 -0.691 1.00 96.44 103 ILE A C 1
ATOM 844 O O . ILE A 1 103 ? 6.410 5.814 0.156 1.00 96.44 103 ILE A O 1
ATOM 848 N N . ILE A 1 104 ? 6.977 5.431 -2.000 1.00 97.75 104 ILE A N 1
ATOM 849 C CA . ILE A 1 104 ? 5.954 6.269 -2.608 1.00 97.75 104 ILE A CA 1
ATOM 850 C C . ILE A 1 104 ? 4.950 5.386 -3.327 1.00 97.75 104 ILE A C 1
ATOM 852 O O . ILE A 1 104 ? 5.330 4.420 -3.985 1.00 97.75 104 ILE A O 1
ATOM 856 N N . LEU A 1 105 ? 3.675 5.735 -3.212 1.00 98.56 105 LEU A N 1
ATOM 857 C CA . LEU A 1 105 ? 2.568 5.090 -3.902 1.00 98.56 105 LEU A CA 1
ATOM 858 C C . LEU A 1 105 ? 1.862 6.100 -4.798 1.00 98.56 105 LEU A C 1
ATOM 860 O O . LEU A 1 105 ? 1.559 7.203 -4.350 1.00 98.56 105 LEU A O 1
ATOM 864 N N . LYS A 1 106 ? 1.519 5.697 -6.019 1.00 98.56 106 LYS A N 1
ATOM 865 C CA . LYS A 1 106 ? 0.480 6.354 -6.816 1.00 98.56 106 LYS A CA 1
ATOM 866 C C . LYS A 1 106 ? -0.714 5.447 -6.992 1.00 98.56 106 LYS A C 1
ATOM 868 O O . LYS A 1 106 ? -0.549 4.254 -7.257 1.00 98.56 106 LYS A O 1
ATOM 873 N N . LYS A 1 107 ? -1.896 6.046 -6.905 1.00 98.62 107 LYS A N 1
ATOM 874 C CA . LYS A 1 107 ? -3.175 5.392 -7.161 1.00 98.62 107 LYS A CA 1
ATOM 875 C C . LYS A 1 107 ? -3.822 5.957 -8.424 1.00 98.62 107 LYS A C 1
ATOM 877 O O . LYS A 1 107 ? -3.803 7.166 -8.665 1.00 98.62 107 LYS A O 1
ATOM 882 N N . SER A 1 108 ? -4.411 5.073 -9.214 1.00 98.69 108 SER A N 1
ATOM 883 C CA . SER A 1 108 ? -5.404 5.389 -10.236 1.00 98.69 108 SER A CA 1
ATOM 884 C C . SER A 1 108 ? -6.736 4.777 -9.825 1.00 98.69 108 SER A C 1
ATOM 886 O O . SER A 1 108 ? -6.742 3.629 -9.406 1.00 98.69 108 SER A O 1
ATOM 888 N N . GLU A 1 109 ? -7.833 5.524 -9.966 1.00 98.00 109 GLU A N 1
ATOM 889 C CA . GLU A 1 109 ? -9.209 5.068 -9.671 1.00 98.00 109 GLU A CA 1
ATOM 890 C C . GLU A 1 109 ? -10.034 4.848 -10.954 1.00 98.00 109 GLU A C 1
ATOM 892 O O . GLU A 1 109 ? -11.256 4.745 -10.931 1.00 98.00 109 GLU A O 1
ATOM 897 N N . ASP A 1 110 ? -9.380 4.874 -12.117 1.00 97.94 110 ASP A N 1
ATOM 898 C CA . ASP A 1 110 ? -10.012 4.767 -13.435 1.00 97.94 110 ASP A CA 1
ATOM 899 C C . ASP A 1 110 ? -9.256 3.786 -14.345 1.00 97.94 110 ASP A C 1
ATOM 901 O O . ASP A 1 110 ? -9.064 4.024 -15.544 1.00 97.94 110 ASP A O 1
ATOM 905 N N . ASN A 1 111 ? -8.838 2.656 -13.763 1.00 97.69 111 ASN A N 1
ATOM 906 C CA . ASN A 1 111 ? -8.139 1.559 -14.430 1.00 97.69 111 ASN A CA 1
ATOM 907 C C . ASN A 1 111 ? -6.834 2.005 -15.119 1.00 97.69 111 ASN A C 1
ATOM 909 O O . ASN A 1 111 ? -6.516 1.574 -16.230 1.00 97.69 111 ASN A O 1
ATOM 913 N N . GLY A 1 112 ? -6.083 2.915 -14.494 1.00 98.06 112 GLY A N 1
ATOM 914 C CA . GLY A 1 112 ? -4.811 3.440 -14.993 1.00 98.06 112 GLY A CA 1
ATOM 915 C C . GLY A 1 112 ? -4.925 4.594 -15.993 1.00 98.06 112 GLY A C 1
ATOM 916 O O . GLY A 1 112 ? -3.954 4.878 -16.701 1.00 98.06 112 GLY A O 1
ATOM 917 N N . GLY A 1 113 ? -6.091 5.236 -16.111 1.00 97.88 113 GLY A N 1
ATOM 918 C CA . GLY A 1 113 ? -6.315 6.373 -17.010 1.00 97.88 113 GLY A CA 1
ATOM 919 C C . GLY A 1 113 ? -5.702 7.678 -16.495 1.00 97.88 113 GLY A C 1
ATOM 920 O O . GLY A 1 113 ? -5.044 8.402 -17.246 1.00 97.88 113 GLY A O 1
ATOM 921 N N . THR A 1 114 ? -5.889 7.964 -15.213 1.00 98.31 114 THR A N 1
ATOM 922 C CA . THR A 1 114 ? -5.358 9.110 -14.480 1.00 98.31 114 THR A CA 1
ATOM 923 C C . THR A 1 114 ? -4.808 8.664 -13.132 1.00 98.31 114 THR A C 1
ATOM 925 O O . THR A 1 114 ? -5.200 7.633 -12.595 1.00 98.31 114 THR A O 1
ATOM 928 N N . TRP A 1 115 ? -3.862 9.435 -12.601 1.00 98.75 115 TRP A N 1
ATOM 929 C CA . TRP A 1 115 ? -3.143 9.118 -11.371 1.00 98.75 115 TRP A CA 1
ATOM 930 C C . TRP A 1 115 ? -3.202 10.305 -10.418 1.00 98.75 115 TRP A C 1
ATOM 932 O O . TRP A 1 115 ? -3.235 11.455 -10.870 1.00 98.75 115 TRP A O 1
ATOM 942 N N . ASP A 1 116 ? -3.184 10.021 -9.121 1.00 98.25 116 ASP A N 1
ATOM 943 C CA . ASP A 1 116 ? -3.031 11.030 -8.076 1.00 98.25 116 ASP A CA 1
ATOM 944 C C . ASP A 1 116 ? -1.650 11.727 -8.118 1.00 98.25 116 ASP A C 1
ATOM 946 O O . ASP A 1 116 ? -0.825 11.517 -9.017 1.00 98.25 116 ASP A O 1
ATOM 950 N N . ASP A 1 117 ? -1.394 12.612 -7.153 1.00 96.31 117 ASP A N 1
ATOM 951 C CA . ASP A 1 117 ? -0.107 13.310 -7.035 1.00 96.31 117 ASP A CA 1
ATOM 952 C C . ASP A 1 117 ? 1.003 12.423 -6.427 1.00 96.31 117 ASP A C 1
ATOM 954 O O . ASP A 1 117 ? 2.178 12.785 -6.498 1.00 96.31 117 ASP A O 1
ATOM 958 N N . GLY A 1 118 ? 0.662 11.240 -5.908 1.00 96.62 118 GLY A N 1
ATOM 959 C CA . GLY A 1 118 ? 1.534 10.368 -5.128 1.00 96.62 118 GLY A CA 1
ATOM 960 C C . GLY A 1 118 ? 1.470 10.628 -3.621 1.00 96.62 118 GLY A C 1
ATOM 961 O O . GLY A 1 118 ? 1.320 11.762 -3.164 1.00 96.62 118 GLY A O 1
ATOM 962 N N . THR A 1 119 ? 1.604 9.556 -2.843 1.00 96.31 119 THR A N 1
ATOM 963 C CA . THR A 1 119 ? 1.564 9.555 -1.377 1.00 96.31 119 THR A CA 1
ATOM 964 C C . THR A 1 119 ? 2.843 8.935 -0.826 1.00 96.31 119 THR A C 1
ATOM 966 O O . THR A 1 119 ? 3.242 7.849 -1.244 1.00 96.31 119 THR A O 1
ATOM 969 N N . LEU A 1 120 ? 3.475 9.619 0.130 1.00 96.06 120 LEU A N 1
ATOM 970 C CA . LEU A 1 120 ? 4.571 9.073 0.928 1.00 96.06 120 LEU A CA 1
ATOM 971 C C . LEU A 1 120 ? 3.995 8.062 1.927 1.00 96.06 120 LEU A C 1
ATOM 973 O O . LEU A 1 120 ? 3.272 8.454 2.839 1.00 96.06 120 LEU A O 1
ATOM 977 N N . ILE A 1 121 ? 4.275 6.775 1.721 1.00 96.62 121 ILE A N 1
ATOM 978 C CA . ILE A 1 121 ? 3.761 5.684 2.560 1.00 96.62 121 ILE A CA 1
ATOM 979 C C . ILE A 1 121 ? 4.691 5.411 3.732 1.00 96.62 121 ILE A C 1
ATOM 981 O O . ILE A 1 121 ? 4.228 5.242 4.855 1.00 96.62 121 ILE A O 1
ATOM 985 N N . VAL A 1 122 ? 5.996 5.354 3.465 1.00 93.88 122 VAL A N 1
ATOM 986 C CA . VAL A 1 122 ? 7.007 5.078 4.488 1.00 93.88 122 VAL A CA 1
ATOM 987 C C . VAL A 1 122 ? 8.083 6.142 4.410 1.00 93.88 122 VAL A C 1
ATOM 989 O O . VAL A 1 122 ? 8.799 6.241 3.412 1.00 93.88 122 VAL A O 1
ATOM 992 N N . GLU A 1 123 ? 8.188 6.921 5.483 1.00 89.81 123 GLU A N 1
ATOM 993 C CA . GLU A 1 123 ? 9.296 7.841 5.714 1.00 89.81 123 GLU A CA 1
ATOM 994 C C . GLU A 1 123 ? 10.558 7.061 6.092 1.00 89.81 123 GLU A C 1
ATOM 996 O O . GLU A 1 123 ? 10.520 6.095 6.864 1.00 89.81 123 GLU A O 1
ATOM 1001 N N . SER A 1 124 ? 11.709 7.515 5.602 1.00 81.50 124 SER A N 1
ATOM 1002 C CA . SER A 1 124 ? 12.981 6.994 6.079 1.00 81.50 124 SER A CA 1
ATOM 1003 C C . SER A 1 124 ? 13.167 7.292 7.565 1.00 81.50 124 SER A C 1
ATOM 1005 O O . SER A 1 124 ? 13.051 8.418 8.049 1.00 81.50 124 SER A O 1
ATOM 1007 N N . LYS A 1 125 ? 13.562 6.259 8.306 1.00 76.62 125 LYS A N 1
ATOM 1008 C CA . LYS A 1 125 ? 13.883 6.367 9.736 1.00 76.62 125 LYS A CA 1
ATOM 1009 C C . LYS A 1 125 ? 15.363 6.561 10.015 1.00 76.62 125 LYS A C 1
ATOM 1011 O O . LYS A 1 125 ? 15.801 6.518 11.170 1.00 76.62 125 LYS A O 1
ATOM 1016 N N . ARG A 1 126 ? 16.174 6.709 8.968 1.00 71.44 126 ARG A N 1
ATOM 1017 C CA . ARG A 1 126 ? 17.630 6.666 9.079 1.00 71.44 126 ARG A CA 1
ATOM 1018 C C . ARG A 1 126 ? 18.253 8.049 9.145 1.00 71.44 126 ARG A C 1
ATOM 1020 O O . ARG A 1 126 ? 17.731 9.049 8.689 1.00 71.44 126 ARG A O 1
ATOM 1027 N N . THR A 1 127 ? 19.459 8.067 9.712 1.00 56.44 127 THR A N 1
ATOM 1028 C CA . THR A 1 127 ? 20.307 9.265 9.812 1.00 56.44 127 THR A CA 1
ATOM 1029 C C . THR A 1 127 ? 21.529 9.243 8.875 1.00 56.44 127 THR A C 1
ATOM 1031 O O . THR A 1 127 ? 22.315 10.185 8.932 1.00 56.44 127 THR A O 1
ATOM 1034 N N . ALA A 1 128 ? 21.704 8.197 8.037 1.00 56.19 128 ALA A N 1
ATOM 1035 C CA . ALA A 1 128 ? 22.507 8.156 6.786 1.00 56.19 128 ALA A CA 1
ATOM 1036 C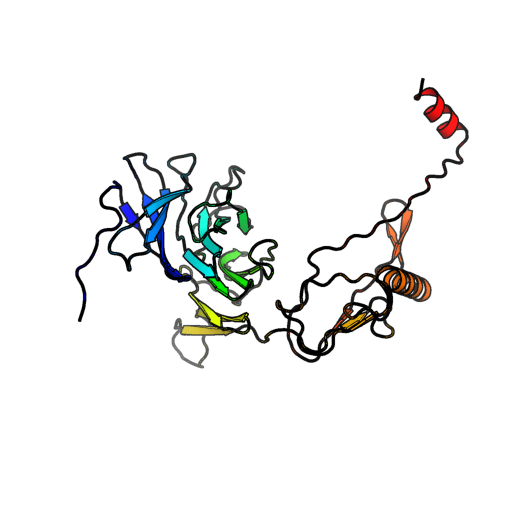 C . ALA A 1 128 ? 22.765 6.714 6.266 1.00 56.19 128 ALA A C 1
ATOM 1038 O O . ALA A 1 128 ? 22.883 5.773 7.059 1.00 56.19 128 ALA A O 1
ATOM 1039 N N . ASN A 1 129 ? 23.026 6.586 4.952 1.00 63.31 129 ASN A N 1
ATOM 1040 C CA . ASN A 1 129 ? 23.663 5.458 4.228 1.00 63.31 129 ASN A CA 1
ATOM 1041 C C . ASN A 1 129 ? 22.823 4.185 3.991 1.00 63.31 129 ASN A C 1
ATOM 1043 O O . ASN A 1 129 ? 23.352 3.074 4.139 1.00 63.31 129 ASN A O 1
ATOM 1047 N N . PHE A 1 130 ? 21.537 4.312 3.664 1.00 68.31 130 PHE A N 1
ATOM 1048 C CA . PHE A 1 130 ? 20.774 3.198 3.085 1.00 68.31 130 PHE A CA 1
ATOM 1049 C C . PHE A 1 130 ? 20.678 3.340 1.584 1.00 68.31 130 PHE A C 1
ATOM 1051 O O . PHE A 1 130 ? 20.759 4.452 1.081 1.00 68.31 130 PHE A O 1
ATOM 1058 N N . PHE A 1 131 ? 20.510 2.218 0.891 1.00 73.62 131 PHE A N 1
ATOM 1059 C CA . PHE A 1 131 ? 20.453 2.234 -0.563 1.00 73.62 131 PHE A CA 1
ATOM 1060 C C . PHE A 1 131 ? 19.181 1.606 -1.140 1.00 73.62 131 PHE A C 1
ATOM 1062 O O . PHE A 1 131 ? 18.834 1.941 -2.266 1.00 73.62 131 PHE A O 1
ATOM 1069 N N . TYR A 1 132 ? 18.497 0.695 -0.429 1.00 83.75 132 TYR A N 1
ATOM 1070 C CA . TYR A 1 132 ? 17.429 -0.102 -1.044 1.00 83.75 132 TYR A CA 1
ATOM 1071 C C . TYR A 1 132 ? 16.363 -0.557 -0.052 1.00 83.75 132 TYR A C 1
ATOM 1073 O O . TYR A 1 132 ? 16.661 -1.387 0.799 1.00 83.75 132 TYR A O 1
ATOM 1081 N N . MET A 1 133 ? 15.131 -0.078 -0.222 1.00 90.00 133 MET A N 1
ATOM 1082 C CA . MET A 1 133 ? 13.947 -0.562 0.496 1.00 90.00 133 MET A CA 1
ATOM 1083 C C . MET A 1 133 ? 13.268 -1.744 -0.202 1.00 90.00 133 MET A C 1
ATOM 1085 O O . MET A 1 133 ? 12.610 -2.527 0.468 1.00 90.00 133 MET A O 1
ATOM 1089 N N . LEU A 1 134 ? 13.448 -1.911 -1.519 1.00 92.44 134 LEU A N 1
ATOM 1090 C CA . LEU A 1 134 ? 12.904 -3.040 -2.297 1.00 92.44 134 LEU A CA 1
ATOM 1091 C C . LEU A 1 134 ? 11.396 -3.272 -2.061 1.00 92.44 134 LEU A C 1
ATOM 1093 O O . LEU A 1 134 ? 11.018 -4.359 -1.608 1.00 92.44 134 LEU A O 1
ATOM 1097 N N . PRO A 1 135 ? 10.542 -2.262 -2.324 1.00 96.38 135 PRO A N 1
ATOM 1098 C CA . PRO A 1 135 ? 9.126 -2.384 -2.044 1.00 96.38 135 PRO A CA 1
ATOM 1099 C C . PRO A 1 135 ? 8.466 -3.466 -2.906 1.00 96.38 135 PRO A C 1
ATOM 1101 O O . PRO A 1 135 ? 8.868 -3.704 -4.047 1.00 96.38 135 PRO A O 1
ATOM 1104 N N . ALA A 1 136 ? 7.432 -4.093 -2.357 1.00 97.38 136 ALA A N 1
ATOM 1105 C CA . ALA A 1 136 ? 6.496 -4.924 -3.107 1.00 97.38 136 ALA A CA 1
ATOM 1106 C C . ALA A 1 136 ? 5.067 -4.640 -2.647 1.00 97.38 136 ALA A C 1
ATOM 1108 O O . ALA A 1 136 ? 4.881 -4.231 -1.499 1.00 97.38 136 ALA A O 1
ATOM 1109 N N . ILE A 1 137 ? 4.072 -4.851 -3.507 1.00 98.44 137 ILE A N 1
ATOM 1110 C CA . ILE A 1 137 ? 2.672 -4.507 -3.226 1.00 98.44 137 ILE A CA 1
ATOM 1111 C C . ILE A 1 137 ? 1.702 -5.613 -3.648 1.00 98.44 137 ILE A C 1
ATOM 1113 O O . ILE A 1 137 ? 1.817 -6.182 -4.728 1.00 98.44 137 ILE A O 1
ATOM 1117 N N . VAL A 1 138 ? 0.709 -5.893 -2.802 1.00 97.88 138 VAL A N 1
ATOM 1118 C CA . VAL A 1 138 ? -0.459 -6.714 -3.155 1.00 97.88 138 VAL A CA 1
ATOM 1119 C C . VAL A 1 138 ? -1.732 -6.072 -2.629 1.00 97.88 138 VAL A C 1
ATOM 1121 O O . VAL A 1 138 ? -1.728 -5.462 -1.558 1.00 97.88 138 VAL A O 1
ATOM 1124 N N . SER A 1 139 ? -2.822 -6.239 -3.371 1.00 96.62 139 SER A N 1
ATOM 1125 C CA . SER A 1 139 ? -4.145 -5.748 -2.999 1.00 96.62 139 SER A CA 1
ATOM 1126 C C . SER A 1 139 ? -5.218 -6.792 -3.279 1.00 96.62 139 SER A C 1
ATOM 1128 O O . SER A 1 139 ? -5.107 -7.556 -4.237 1.00 96.62 139 SER A O 1
ATOM 1130 N N . ASN A 1 140 ? -6.249 -6.822 -2.446 1.00 93.44 140 ASN A N 1
ATOM 1131 C CA . ASN A 1 140 ? -7.499 -7.520 -2.729 1.00 93.44 140 ASN A CA 1
ATOM 1132 C C . ASN A 1 140 ? -8.586 -6.956 -1.826 1.00 93.44 140 ASN A C 1
ATOM 1134 O O . ASN A 1 140 ? -8.358 -6.881 -0.615 1.00 93.44 140 ASN A O 1
ATOM 1138 N N . ALA A 1 141 ? -9.737 -6.625 -2.417 1.00 90.12 141 ALA A N 1
ATOM 1139 C CA . ALA A 1 141 ? -10.905 -6.099 -1.726 1.00 90.12 141 ALA A CA 1
ATOM 1140 C C . ALA A 1 141 ? -10.476 -5.043 -0.705 1.00 90.12 141 ALA A C 1
ATOM 1142 O O . ALA A 1 141 ? -10.407 -5.339 0.480 1.00 90.12 141 ALA A O 1
ATOM 1143 N N . GLY A 1 142 ? -10.013 -3.876 -1.156 1.00 89.44 142 GLY A N 1
ATOM 1144 C CA . GLY A 1 142 ? -9.650 -2.706 -0.347 1.00 89.44 142 GLY A CA 1
ATOM 1145 C C . GLY A 1 142 ? -8.515 -2.878 0.673 1.00 89.44 142 GLY A C 1
ATOM 1146 O O . GLY A 1 142 ? -8.124 -1.896 1.309 1.00 89.44 142 GLY A O 1
ATOM 1147 N N . ILE A 1 143 ? -7.981 -4.089 0.862 1.00 91.44 143 ILE A N 1
ATOM 1148 C CA . ILE A 1 143 ? -6.822 -4.372 1.710 1.00 91.44 143 ILE A CA 1
ATOM 1149 C C . ILE A 1 143 ? -5.577 -4.298 0.843 1.00 91.44 143 ILE A C 1
ATOM 1151 O O . ILE A 1 143 ? -5.491 -4.975 -0.180 1.00 91.44 143 ILE A O 1
ATOM 1155 N N . ILE A 1 144 ? -4.593 -3.517 1.281 1.00 95.81 144 ILE A N 1
ATOM 1156 C CA . ILE A 1 144 ? -3.330 -3.336 0.571 1.00 95.81 144 ILE A CA 1
ATOM 1157 C C . ILE A 1 144 ? -2.181 -3.568 1.539 1.00 95.81 144 ILE A C 1
ATOM 1159 O O . ILE A 1 144 ? -2.111 -2.928 2.590 1.00 95.81 144 ILE A O 1
ATOM 1163 N N . TYR A 1 145 ? -1.262 -4.450 1.159 1.00 96.94 145 TYR A N 1
ATOM 1164 C CA . TYR A 1 145 ? 0.015 -4.627 1.839 1.00 96.94 145 TYR A CA 1
ATOM 1165 C C . TYR A 1 145 ? 1.129 -4.078 0.961 1.00 96.94 145 TYR A C 1
ATOM 1167 O O . TYR A 1 145 ? 1.211 -4.420 -0.218 1.00 96.94 145 TYR A O 1
ATOM 1175 N N . ILE A 1 146 ? 2.008 -3.272 1.552 1.00 97.94 146 ILE A N 1
ATOM 1176 C CA . ILE A 1 146 ? 3.272 -2.857 0.944 1.00 97.94 146 ILE A CA 1
ATOM 1177 C C . ILE A 1 146 ? 4.399 -3.370 1.826 1.00 97.94 146 ILE A C 1
ATOM 1179 O O . ILE A 1 146 ? 4.557 -2.890 2.944 1.00 97.94 146 ILE A O 1
ATOM 1183 N N . THR A 1 147 ? 5.187 -4.331 1.355 1.00 96.56 147 THR A N 1
ATOM 1184 C CA . THR A 1 147 ? 6.375 -4.786 2.090 1.00 96.56 147 THR A CA 1
ATOM 1185 C C . THR A 1 147 ? 7.591 -3.991 1.705 1.00 96.56 147 THR A C 1
ATOM 1187 O O . THR A 1 147 ? 7.706 -3.560 0.564 1.00 96.56 147 THR A O 1
ATOM 1190 N N . TYR A 1 148 ? 8.527 -3.875 2.634 1.00 94.12 148 TYR A N 1
ATOM 1191 C CA . TYR A 1 148 ? 9.801 -3.223 2.408 1.00 94.12 148 TYR A CA 1
ATOM 1192 C C . TYR A 1 148 ? 10.859 -3.716 3.370 1.00 94.12 148 TYR A C 1
ATOM 1194 O O . TYR A 1 148 ? 10.559 -4.210 4.449 1.00 94.12 148 TYR A O 1
ATOM 1202 N N . GLN A 1 149 ? 12.108 -3.556 2.977 1.00 89.81 149 GLN A N 1
ATOM 1203 C CA . GLN A 1 149 ? 13.264 -3.756 3.822 1.00 89.81 149 GLN A CA 1
ATOM 1204 C C . GLN A 1 149 ? 13.667 -2.420 4.449 1.00 89.81 149 GLN A C 1
ATOM 1206 O O . GLN A 1 149 ? 13.744 -1.393 3.773 1.00 89.81 149 GLN A O 1
ATOM 1211 N N . ASP A 1 150 ? 13.993 -2.439 5.731 1.00 87.00 150 ASP A N 1
ATOM 1212 C CA . ASP A 1 150 ? 14.621 -1.321 6.421 1.00 87.00 150 ASP A CA 1
ATOM 1213 C C . ASP A 1 150 ? 15.893 -1.808 7.125 1.00 87.00 150 ASP A C 1
ATOM 1215 O O . ASP A 1 150 ? 16.054 -2.991 7.428 1.00 87.00 150 ASP A O 1
ATOM 1219 N N . TYR A 1 151 ? 16.833 -0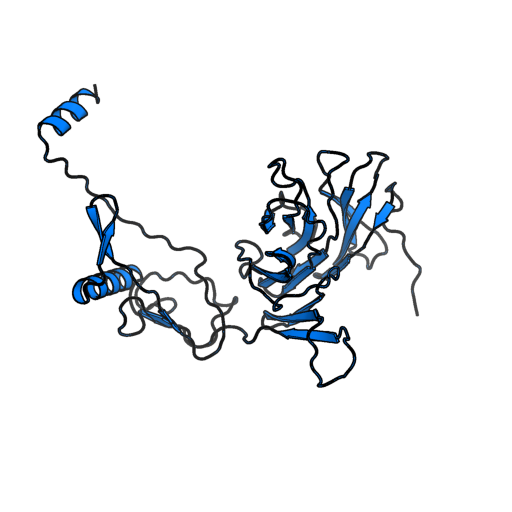.896 7.352 1.00 84.12 151 TYR A N 1
ATOM 1220 C CA . TYR A 1 151 ? 18.065 -1.171 8.078 1.00 84.12 151 TYR A CA 1
ATOM 1221 C C . TYR A 1 151 ? 18.127 -0.312 9.333 1.00 84.12 151 TYR A C 1
ATOM 1223 O O . TYR A 1 151 ? 18.521 0.861 9.297 1.00 84.12 151 TYR A O 1
ATOM 1231 N N . ARG A 1 152 ? 17.766 -0.921 10.457 1.00 82.69 152 ARG A N 1
ATOM 1232 C CA . ARG A 1 152 ? 17.667 -0.276 11.769 1.00 82.69 152 ARG A CA 1
ATOM 1233 C C . ARG A 1 152 ? 18.690 -0.917 12.692 1.00 82.69 152 ARG A C 1
ATOM 1235 O O . ARG A 1 152 ? 18.923 -2.108 12.610 1.00 82.69 152 ARG A O 1
ATOM 1242 N N . ASP A 1 153 ? 19.393 -0.133 13.506 1.00 82.19 153 ASP A N 1
ATOM 1243 C CA . ASP A 1 153 ? 20.325 -0.649 14.528 1.00 82.19 153 ASP A CA 1
ATOM 1244 C C . ASP A 1 153 ? 21.346 -1.720 14.072 1.00 82.19 153 ASP A C 1
ATOM 1246 O O . ASP A 1 153 ? 21.861 -2.505 14.864 1.00 82.19 153 ASP A O 1
ATOM 1250 N N . SER A 1 154 ? 21.763 -1.660 12.805 1.00 82.38 154 SER A N 1
ATOM 1251 C CA . SER A 1 154 ? 22.688 -2.604 12.155 1.00 82.38 154 SER A CA 1
ATOM 1252 C C . SER A 1 154 ? 22.123 -3.970 11.758 1.00 82.38 154 SER A C 1
ATOM 1254 O O . SER A 1 154 ? 22.904 -4.863 11.425 1.00 82.38 154 SER A O 1
ATOM 1256 N N . ILE A 1 155 ? 20.802 -4.109 11.746 1.00 84.12 155 ILE A N 1
ATOM 1257 C CA . ILE A 1 155 ? 20.071 -5.274 11.248 1.00 84.12 155 ILE A CA 1
ATOM 1258 C C . ILE A 1 155 ? 19.183 -4.862 10.075 1.00 84.12 155 ILE A C 1
ATOM 1260 O O . ILE A 1 155 ? 18.706 -3.728 10.006 1.00 84.12 155 ILE A O 1
ATOM 1264 N N . TYR A 1 156 ? 19.047 -5.764 9.112 1.00 84.56 156 TYR A N 1
ATOM 1265 C CA . TYR A 1 156 ? 18.080 -5.658 8.035 1.00 84.56 156 TYR A CA 1
ATOM 1266 C C . TYR A 1 156 ? 16.835 -6.427 8.439 1.00 84.56 156 TYR A C 1
ATOM 1268 O O . TYR A 1 156 ? 16.936 -7.601 8.786 1.00 84.56 156 TYR A O 1
ATOM 1276 N N . ASP A 1 157 ? 15.687 -5.775 8.328 1.00 87.88 157 ASP A N 1
ATOM 1277 C CA . ASP A 1 157 ? 14.402 -6.406 8.575 1.00 87.88 157 ASP A CA 1
ATOM 1278 C C . ASP A 1 157 ? 13.404 -6.024 7.504 1.00 87.88 157 ASP A C 1
ATOM 1280 O O . ASP A 1 157 ? 13.432 -4.915 6.964 1.00 87.88 157 ASP A O 1
ATOM 1284 N N . HIS A 1 158 ? 12.511 -6.957 7.208 1.00 90.44 158 HIS A N 1
ATOM 1285 C CA . HIS A 1 158 ? 11.344 -6.688 6.402 1.00 90.44 158 HIS A CA 1
ATOM 1286 C C . HIS A 1 158 ? 10.193 -6.243 7.289 1.00 90.44 158 HIS A C 1
ATOM 1288 O O . HIS A 1 158 ? 9.921 -6.809 8.348 1.00 90.44 158 HIS A O 1
ATOM 1294 N N . TYR A 1 159 ? 9.489 -5.241 6.799 1.00 92.25 159 TYR A N 1
ATOM 1295 C CA . TYR A 1 159 ? 8.309 -4.652 7.391 1.00 92.25 159 TYR A CA 1
ATOM 1296 C C . TYR A 1 159 ? 7.192 -4.644 6.352 1.00 92.25 159 TYR A C 1
ATOM 1298 O O . TYR A 1 159 ? 7.441 -4.828 5.157 1.00 92.25 159 TYR A O 1
ATOM 1306 N N . PHE A 1 160 ? 5.963 -4.388 6.791 1.00 94.88 160 PHE A N 1
ATOM 1307 C CA . PHE A 1 160 ? 4.900 -3.968 5.890 1.00 94.88 160 PHE A CA 1
ATOM 1308 C C . PHE A 1 160 ? 4.174 -2.718 6.378 1.00 94.88 160 PHE A C 1
ATOM 1310 O O . PHE A 1 160 ? 4.037 -2.482 7.581 1.00 94.88 160 PHE A O 1
ATOM 1317 N N . ALA A 1 161 ? 3.670 -1.961 5.408 1.00 95.88 161 ALA A N 1
ATOM 1318 C CA . ALA A 1 161 ? 2.588 -1.010 5.560 1.00 95.88 161 ALA A CA 1
ATOM 1319 C C . ALA A 1 161 ? 1.262 -1.636 5.116 1.00 95.88 161 ALA A C 1
ATOM 1321 O O . ALA A 1 161 ? 1.232 -2.511 4.248 1.00 95.88 161 ALA A O 1
ATOM 1322 N N . LEU A 1 162 ? 0.175 -1.208 5.749 1.00 93.56 162 LEU A N 1
ATOM 1323 C CA . LEU A 1 162 ? -1.172 -1.736 5.582 1.00 93.56 162 LEU A CA 1
ATOM 1324 C C . LEU A 1 162 ? -2.162 -0.592 5.372 1.00 93.56 162 LEU A C 1
ATOM 1326 O O . LEU A 1 162 ? -2.229 0.326 6.190 1.00 93.56 162 LEU A O 1
ATOM 1330 N N . SER A 1 163 ? -2.986 -0.725 4.340 1.00 93.00 163 SER A N 1
ATOM 1331 C CA . SER A 1 163 ? -4.253 -0.010 4.201 1.00 93.00 163 SER A CA 1
ATOM 1332 C C . SER A 1 163 ? -5.406 -1.012 4.213 1.00 93.00 163 SER A C 1
ATOM 1334 O O . SER A 1 163 ? -5.270 -2.128 3.713 1.00 93.00 163 SER A O 1
ATOM 1336 N N . GLN A 1 164 ? -6.534 -0.632 4.814 1.00 88.50 164 GLN A N 1
ATOM 1337 C CA . GLN A 1 164 ? -7.764 -1.440 4.846 1.00 88.50 164 GLN A CA 1
ATOM 1338 C C . GLN A 1 164 ? -8.961 -0.698 4.227 1.00 88.50 164 GLN A C 1
ATOM 1340 O O . GLN A 1 164 ? -10.103 -1.120 4.405 1.00 88.50 164 GLN A O 1
ATOM 1345 N N . ASP A 1 165 ? -8.699 0.422 3.553 1.00 88.31 165 ASP A N 1
ATOM 1346 C CA . ASP A 1 165 ? -9.680 1.357 2.995 1.00 88.31 165 ASP A CA 1
ATOM 1347 C C . ASP A 1 165 ? -9.240 1.879 1.612 1.00 88.31 165 ASP A C 1
ATOM 1349 O O . ASP A 1 165 ? -9.307 3.078 1.310 1.00 88.31 165 ASP A O 1
ATOM 1353 N N . SER A 1 166 ? -8.763 0.955 0.771 1.00 92.81 166 SER A N 1
ATOM 1354 C CA . SER A 1 166 ? -8.378 1.195 -0.629 1.00 92.81 166 SER A CA 1
ATOM 1355 C C . SER A 1 166 ? -7.316 2.288 -0.803 1.00 92.81 166 SER A C 1
ATOM 1357 O O . SER A 1 166 ? -7.303 3.011 -1.806 1.00 92.81 166 SER A O 1
ATOM 1359 N N . GLY A 1 167 ? -6.404 2.399 0.167 1.00 93.25 167 GLY A N 1
ATOM 1360 C CA . GLY A 1 167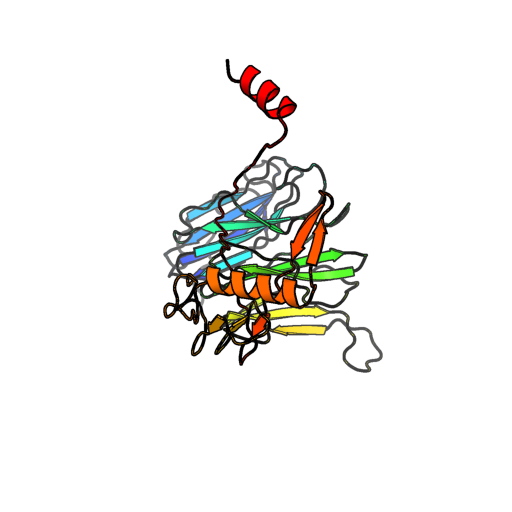 ? -5.286 3.339 0.158 1.00 93.25 167 GLY A CA 1
ATOM 1361 C C . GLY A 1 167 ? -5.598 4.706 0.765 1.00 93.25 167 GLY A C 1
ATOM 1362 O O . GLY A 1 167 ? -4.761 5.600 0.648 1.00 93.25 167 GLY A O 1
ATOM 1363 N N . SER A 1 168 ? -6.760 4.884 1.405 1.00 90.19 168 SER A N 1
ATOM 1364 C CA . SER A 1 168 ? -7.153 6.170 2.004 1.00 90.19 168 SER A CA 1
ATOM 1365 C C . SER A 1 168 ? -6.397 6.465 3.304 1.00 90.19 168 SER A C 1
ATOM 1367 O O . SER A 1 168 ? -6.035 7.614 3.563 1.00 90.19 168 SER A O 1
ATOM 1369 N N . THR A 1 169 ? -6.137 5.439 4.115 1.00 89.38 169 THR A N 1
ATOM 1370 C CA . THR A 1 169 ? -5.321 5.504 5.331 1.00 89.38 169 THR A CA 1
ATOM 1371 C C . THR A 1 169 ? -4.285 4.384 5.357 1.00 89.38 169 THR A C 1
ATOM 1373 O O . THR A 1 169 ? -4.478 3.315 4.774 1.00 89.38 169 THR A O 1
ATOM 1376 N N . TRP A 1 170 ? -3.162 4.652 6.030 1.00 91.69 170 TRP A N 1
ATOM 1377 C CA . TRP A 1 170 ? -1.997 3.771 6.075 1.00 91.69 170 TRP A CA 1
ATOM 1378 C C . TRP A 1 170 ? -1.445 3.638 7.490 1.00 91.69 170 TRP A C 1
ATOM 1380 O O . TRP A 1 170 ? -1.436 4.595 8.266 1.00 91.69 170 TRP A O 1
ATOM 1390 N N . TYR A 1 171 ? -0.949 2.441 7.788 1.00 89.88 171 TYR A N 1
ATOM 1391 C CA . TYR A 1 171 ? -0.222 2.110 9.007 1.00 89.88 171 TYR A CA 1
ATOM 1392 C C . TYR A 1 171 ? 1.022 1.307 8.626 1.00 89.88 171 TYR A C 1
ATOM 1394 O O . TYR A 1 171 ? 0.882 0.251 8.012 1.00 89.88 171 TYR A O 1
ATOM 1402 N N . ASP A 1 172 ? 2.216 1.773 8.975 1.00 90.50 172 ASP A N 1
ATOM 1403 C CA . ASP A 1 172 ? 3.488 1.112 8.670 1.00 90.50 172 ASP A CA 1
ATOM 1404 C C . ASP A 1 172 ? 4.165 0.507 9.915 1.00 90.50 172 ASP A C 1
ATOM 1406 O O . ASP A 1 172 ? 3.555 0.396 10.980 1.00 90.50 172 ASP A O 1
ATOM 1410 N N . ASP A 1 173 ? 5.409 0.039 9.761 1.00 88.31 173 ASP A N 1
ATOM 1411 C CA . ASP A 1 173 ? 6.248 -0.569 10.808 1.00 88.31 173 ASP A CA 1
ATOM 1412 C C . ASP A 1 173 ? 5.838 -1.927 11.372 1.00 88.31 173 ASP A C 1
ATOM 1414 O O . ASP A 1 173 ? 6.300 -2.324 12.448 1.00 88.31 173 ASP A O 1
ATOM 1418 N N . TYR A 1 174 ? 5.037 -2.702 10.653 1.00 89.75 174 TYR A N 1
ATOM 1419 C CA . TYR A 1 174 ? 4.786 -4.074 11.075 1.00 89.75 174 TYR A CA 1
ATOM 1420 C C . TYR A 1 174 ? 5.951 -4.980 10.685 1.00 89.75 174 TYR A C 1
ATOM 1422 O O . TYR A 1 174 ? 6.086 -5.361 9.528 1.00 89.75 174 TYR A O 1
ATOM 1430 N N . GLU A 1 175 ? 6.784 -5.326 11.660 1.00 90.38 175 GLU A N 1
ATOM 1431 C CA . GLU A 1 175 ? 7.945 -6.200 11.485 1.00 90.38 175 GLU A CA 1
ATOM 1432 C C . GLU A 1 175 ? 7.540 -7.638 11.097 1.00 90.38 175 GLU A C 1
ATOM 1434 O O . GLU A 1 175 ? 6.659 -8.260 11.704 1.00 90.38 175 GLU A O 1
ATOM 1439 N N . ILE A 1 176 ? 8.186 -8.172 10.059 1.00 89.69 176 ILE A N 1
ATOM 1440 C CA . ILE A 1 176 ? 7.943 -9.508 9.492 1.00 89.69 176 ILE A CA 1
ATOM 1441 C C . ILE A 1 176 ? 9.062 -10.472 9.869 1.00 89.69 176 ILE A C 1
ATOM 1443 O O . ILE A 1 176 ? 8.794 -11.658 10.063 1.00 89.69 176 ILE A O 1
ATOM 1447 N N . THR A 1 177 ? 10.289 -9.985 9.971 1.00 87.00 177 THR A N 1
ATOM 1448 C CA . THR A 1 177 ? 11.489 -10.767 10.283 1.00 87.00 177 THR A CA 1
ATOM 1449 C C . THR A 1 177 ? 11.977 -10.514 11.713 1.00 87.00 177 THR A C 1
ATOM 1451 O O . THR A 1 177 ? 11.304 -9.815 12.455 1.00 87.00 177 THR A O 1
ATOM 1454 N N . ASP A 1 178 ? 13.058 -11.160 12.154 1.00 79.31 178 ASP A N 1
ATOM 1455 C CA . ASP A 1 178 ? 13.628 -10.965 13.504 1.00 79.31 178 ASP A CA 1
ATOM 1456 C C . ASP A 1 178 ? 15.161 -10.853 13.425 1.00 79.31 178 ASP A C 1
ATOM 1458 O O . ASP A 1 178 ? 15.904 -11.720 13.888 1.00 79.31 178 ASP A O 1
ATOM 1462 N N . GLY A 1 179 ? 15.627 -9.784 12.777 1.00 75.06 179 GLY A N 1
ATOM 1463 C CA . GLY A 1 179 ? 17.003 -9.302 12.767 1.00 75.06 179 GLY A CA 1
ATOM 1464 C C . GLY A 1 179 ? 17.975 -10.075 11.877 1.00 75.06 179 GLY A C 1
ATOM 1465 O O . GLY A 1 179 ? 18.702 -10.947 12.356 1.00 75.06 179 GLY A O 1
ATOM 1466 N N . HIS A 1 180 ? 18.120 -9.656 10.614 1.00 73.00 180 HIS A N 1
ATOM 1467 C CA . HIS A 1 180 ? 19.067 -10.269 9.670 1.00 73.00 180 HIS A CA 1
ATOM 1468 C C . HIS A 1 180 ? 20.342 -9.458 9.451 1.00 73.00 180 HIS A C 1
ATOM 1470 O O . HIS A 1 180 ? 20.354 -8.225 9.440 1.00 73.00 180 HIS A O 1
ATOM 1476 N N . LEU A 1 181 ? 21.451 -10.160 9.204 1.00 73.44 181 LEU A N 1
ATOM 1477 C CA . LEU A 1 181 ? 22.719 -9.529 8.811 1.00 73.44 181 LEU A CA 1
ATOM 1478 C C . LEU A 1 181 ? 22.894 -9.455 7.288 1.00 73.44 181 LEU A C 1
ATOM 1480 O O . LEU A 1 181 ? 23.781 -8.747 6.796 1.00 73.44 181 LEU A O 1
ATOM 1484 N N . ILE A 1 182 ? 22.062 -10.182 6.542 1.00 69.62 182 ILE A N 1
ATOM 1485 C CA . ILE A 1 182 ? 22.095 -10.269 5.082 1.00 69.62 182 ILE A CA 1
ATOM 1486 C C . ILE A 1 182 ? 21.114 -9.288 4.427 1.00 69.62 182 ILE A C 1
ATOM 1488 O O . ILE A 1 182 ? 20.067 -8.963 4.967 1.00 69.62 182 ILE A O 1
ATOM 1492 N N . ASN A 1 183 ? 21.489 -8.790 3.247 1.00 67.88 183 ASN A N 1
ATOM 1493 C CA . ASN A 1 183 ? 20.789 -7.735 2.507 1.00 67.88 183 ASN A CA 1
ATOM 1494 C C . ASN A 1 183 ? 20.391 -8.243 1.102 1.00 67.88 183 ASN A C 1
ATOM 1496 O O . ASN A 1 183 ? 21.054 -9.151 0.590 1.00 67.88 183 ASN A O 1
ATOM 1500 N N . TYR A 1 184 ? 19.390 -7.602 0.482 1.00 66.06 184 TYR A N 1
ATOM 1501 C CA . TYR A 1 184 ? 19.121 -7.510 -0.963 1.00 66.06 184 TYR A CA 1
ATOM 1502 C C . TYR A 1 184 ? 18.083 -8.436 -1.622 1.00 66.06 184 TYR A C 1
ATOM 1504 O O . TYR A 1 184 ? 18.243 -8.714 -2.814 1.00 66.06 184 TYR A O 1
ATOM 1512 N N . ALA A 1 185 ? 16.995 -8.863 -0.981 1.00 76.56 185 ALA A N 1
ATOM 1513 C CA . ALA A 1 185 ? 15.867 -9.338 -1.791 1.00 76.56 185 ALA A CA 1
ATOM 1514 C C . ALA A 1 185 ? 14.534 -8.706 -1.429 1.00 76.56 185 ALA A C 1
ATOM 1516 O O . ALA A 1 185 ? 14.165 -8.568 -0.260 1.00 76.56 185 ALA A O 1
ATOM 1517 N N . LYS A 1 186 ? 13.836 -8.350 -2.514 1.00 88.44 186 LYS A N 1
ATOM 1518 C CA . LYS A 1 186 ? 12.416 -8.039 -2.545 1.00 88.44 186 LYS A CA 1
ATOM 1519 C C . LYS A 1 186 ? 11.688 -9.197 -1.870 1.00 88.44 186 LYS A C 1
ATOM 1521 O O . LYS A 1 186 ? 11.940 -10.362 -2.190 1.00 88.44 186 LYS A O 1
ATOM 1526 N N . MET A 1 187 ? 10.838 -8.862 -0.912 1.00 91.31 187 MET A N 1
ATOM 1527 C CA . MET A 1 187 ? 9.882 -9.811 -0.369 1.00 91.31 187 MET A CA 1
ATOM 1528 C C . MET A 1 187 ? 8.746 -9.948 -1.374 1.00 91.31 187 MET A C 1
ATOM 1530 O O . MET A 1 187 ? 8.218 -8.945 -1.839 1.00 91.31 187 MET A O 1
ATOM 1534 N N . GLU A 1 188 ? 8.388 -11.180 -1.717 1.00 93.06 188 GLU A N 1
ATOM 1535 C CA . GLU A 1 188 ? 7.245 -11.436 -2.592 1.00 93.06 188 GLU A CA 1
ATOM 1536 C C . GLU A 1 188 ? 6.012 -11.747 -1.752 1.00 93.06 188 GLU A C 1
ATOM 1538 O O . GLU A 1 188 ? 6.107 -12.352 -0.677 1.00 93.06 188 GLU A O 1
ATOM 1543 N N . MET A 1 189 ? 4.846 -11.352 -2.255 1.00 96.19 189 MET A N 1
ATOM 1544 C CA . MET A 1 189 ? 3.587 -11.496 -1.538 1.00 96.19 189 MET A CA 1
ATOM 1545 C C . MET A 1 189 ? 2.498 -12.144 -2.386 1.00 96.19 189 MET A C 1
ATOM 1547 O O . MET A 1 189 ? 2.493 -12.074 -3.611 1.00 96.19 189 MET A O 1
ATOM 1551 N N . ALA A 1 190 ? 1.531 -12.748 -1.704 1.00 95.69 190 ALA A N 1
ATOM 1552 C CA . ALA A 1 190 ? 0.232 -13.092 -2.266 1.00 95.69 190 ALA A CA 1
ATOM 1553 C C . ALA A 1 190 ? -0.852 -12.799 -1.227 1.00 95.69 190 ALA A C 1
ATOM 1555 O O . ALA A 1 190 ? -0.611 -12.966 -0.034 1.00 95.69 190 ALA A O 1
ATOM 1556 N N . ILE A 1 191 ? -2.042 -12.406 -1.671 1.00 93.25 191 ILE A N 1
ATOM 1557 C CA . ILE A 1 191 ? -3.216 -12.197 -0.819 1.00 93.25 191 ILE A CA 1
ATOM 1558 C C . ILE A 1 191 ? -4.372 -13.047 -1.349 1.00 93.25 191 ILE A C 1
ATOM 1560 O O . ILE A 1 191 ? -4.519 -13.197 -2.564 1.00 93.25 191 ILE A O 1
ATOM 1564 N N . ASP A 1 192 ? -5.131 -13.679 -0.455 1.00 89.75 192 ASP A N 1
ATOM 1565 C CA . ASP A 1 192 ? -6.328 -14.438 -0.827 1.00 89.75 192 ASP A CA 1
ATOM 1566 C C . ASP A 1 192 ? -7.611 -13.596 -0.751 1.00 89.75 192 ASP A C 1
ATOM 1568 O O . ASP A 1 192 ? -7.593 -12.434 -0.343 1.00 89.75 192 ASP A O 1
ATOM 1572 N N . GLU A 1 193 ? -8.729 -14.200 -1.167 1.00 84.50 193 GLU A N 1
ATOM 1573 C CA . GLU A 1 193 ? -10.046 -13.551 -1.234 1.00 84.50 193 GLU A CA 1
ATOM 1574 C C . GLU A 1 193 ? -10.561 -13.053 0.128 1.00 84.50 193 GLU A C 1
ATOM 1576 O O . GLU A 1 193 ? -11.358 -12.120 0.163 1.00 84.50 193 GLU A O 1
ATOM 1581 N N . ASP A 1 194 ? -10.058 -13.616 1.231 1.00 77.25 194 ASP A N 1
ATOM 1582 C CA . ASP A 1 194 ? -10.431 -13.266 2.606 1.00 77.25 194 ASP A CA 1
ATOM 1583 C C . ASP A 1 194 ? -9.482 -12.212 3.222 1.00 77.25 194 ASP A C 1
ATOM 1585 O O . ASP A 1 194 ? -9.580 -11.885 4.410 1.00 77.25 194 ASP A O 1
ATOM 1589 N N . GLY A 1 195 ? -8.528 -11.694 2.439 1.00 80.81 195 GLY A N 1
ATOM 1590 C CA . GLY A 1 195 ? -7.559 -10.690 2.880 1.00 80.81 195 GLY A CA 1
ATOM 1591 C C . GLY A 1 195 ? -6.347 -11.265 3.617 1.00 80.81 195 GLY A C 1
ATOM 1592 O O . GLY A 1 195 ? -5.564 -10.515 4.211 1.00 80.81 195 GLY A O 1
ATOM 1593 N N . LYS A 1 196 ? -6.153 -12.588 3.602 1.00 86.12 196 LYS A N 1
ATOM 1594 C CA . LYS A 1 196 ? -4.984 -13.208 4.222 1.00 86.12 196 LYS A CA 1
ATOM 1595 C C . LYS A 1 196 ? -3.773 -13.067 3.311 1.00 86.12 196 LYS A C 1
ATOM 1597 O O . LYS A 1 196 ? -3.749 -13.592 2.199 1.00 86.12 196 LYS A O 1
ATOM 1602 N N . ALA A 1 197 ? -2.735 -12.410 3.819 1.00 92.12 197 ALA A N 1
ATOM 1603 C CA . ALA A 1 197 ? -1.487 -12.212 3.101 1.00 92.12 197 ALA A CA 1
ATOM 1604 C C . ALA A 1 197 ? -0.445 -13.278 3.466 1.00 92.12 197 ALA A C 1
ATOM 1606 O O . ALA A 1 197 ? -0.329 -13.711 4.617 1.00 92.12 197 ALA A O 1
ATOM 1607 N N . TYR A 1 198 ? 0.328 -13.678 2.465 1.00 94.81 198 TYR A N 1
ATOM 1608 C CA . TYR A 1 198 ? 1.431 -14.623 2.517 1.00 94.81 198 TYR A CA 1
ATOM 1609 C C . TYR A 1 198 ? 2.697 -13.903 2.064 1.00 94.81 198 TYR A C 1
ATOM 1611 O O . TYR A 1 198 ? 2.708 -13.298 0.998 1.00 94.81 198 TYR A O 1
ATOM 1619 N N . PHE A 1 199 ? 3.758 -14.008 2.853 1.00 94.56 199 PHE A N 1
ATOM 1620 C CA . PHE A 1 199 ? 5.022 -13.302 2.682 1.00 94.56 199 PHE A CA 1
ATOM 1621 C C . PHE A 1 199 ? 6.125 -14.328 2.443 1.00 94.56 199 PHE A C 1
ATOM 1623 O O . PHE A 1 199 ? 6.425 -15.126 3.336 1.00 94.56 199 PHE A O 1
ATOM 1630 N N . GLY A 1 200 ? 6.696 -14.336 1.241 1.00 93.38 200 GLY A N 1
ATOM 1631 C CA . GLY A 1 200 ? 7.824 -15.176 0.857 1.00 93.38 200 GLY A CA 1
ATOM 1632 C C . GLY A 1 200 ? 9.133 -14.400 0.951 1.00 93.38 200 GLY A C 1
ATOM 1633 O O . GLY A 1 200 ? 9.307 -13.391 0.269 1.00 93.38 200 GLY A O 1
ATOM 1634 N N . TYR A 1 201 ? 10.059 -14.878 1.776 1.00 89.62 201 TYR A N 1
ATOM 1635 C CA . TYR A 1 201 ? 11.345 -14.219 2.011 1.00 89.62 201 TYR A CA 1
ATOM 1636 C C . TYR A 1 201 ? 12.453 -15.235 2.262 1.00 89.62 201 TYR A C 1
ATOM 1638 O O . TYR A 1 201 ? 12.199 -16.430 2.389 1.00 89.62 201 TYR A O 1
ATOM 1646 N N . TYR A 1 202 ? 13.693 -14.765 2.284 1.00 85.25 202 TYR A N 1
ATOM 1647 C CA . TYR A 1 202 ? 14.857 -15.563 2.641 1.00 85.25 202 TYR A CA 1
ATOM 1648 C C . TYR A 1 202 ? 15.454 -15.022 3.937 1.00 85.25 202 TYR A C 1
ATOM 1650 O O . TYR A 1 202 ? 15.357 -13.825 4.200 1.00 85.25 202 TYR A O 1
ATOM 1658 N N . ASP A 1 203 ? 16.050 -15.893 4.737 1.00 80.88 203 ASP A N 1
ATOM 1659 C CA . ASP A 1 203 ? 16.438 -15.582 6.115 1.00 80.88 203 ASP A CA 1
ATOM 1660 C C . ASP A 1 203 ? 17.618 -16.494 6.520 1.00 80.88 203 ASP A C 1
ATOM 1662 O O . ASP A 1 203 ? 17.721 -17.632 6.049 1.00 80.88 203 ASP A O 1
ATOM 1666 N N . ASP A 1 204 ? 18.562 -15.950 7.298 1.00 79.56 204 ASP A N 1
ATOM 1667 C CA . ASP A 1 204 ? 19.789 -16.616 7.777 1.00 79.56 204 ASP A CA 1
ATOM 1668 C C . ASP A 1 204 ? 19.613 -17.365 9.112 1.00 79.56 204 ASP A C 1
ATOM 1670 O O . ASP A 1 204 ? 20.581 -17.873 9.690 1.00 79.56 204 ASP A O 1
ATOM 1674 N N . THR A 1 205 ? 18.384 -17.463 9.616 1.00 76.56 205 THR A N 1
ATOM 1675 C CA . THR A 1 205 ? 18.031 -18.256 10.790 1.00 76.56 205 THR A CA 1
ATOM 1676 C C . THR A 1 205 ? 18.279 -19.726 10.488 1.00 76.56 205 THR A C 1
ATOM 1678 O O . THR A 1 205 ? 17.625 -20.336 9.647 1.00 76.56 205 THR A O 1
ATOM 1681 N N . ASN A 1 206 ? 19.202 -20.329 11.232 1.00 72.06 206 ASN A N 1
ATOM 1682 C CA . ASN A 1 206 ? 19.488 -21.751 11.113 1.00 72.06 206 ASN A CA 1
ATOM 1683 C C . ASN A 1 206 ? 18.365 -22.579 11.775 1.00 72.06 206 ASN A C 1
ATOM 1685 O O . ASN A 1 206 ? 18.234 -22.590 13.005 1.00 72.06 206 ASN A O 1
ATOM 1689 N N . ILE A 1 207 ? 17.539 -23.254 10.970 1.00 67.69 207 ILE A N 1
ATOM 1690 C CA . ILE A 1 207 ? 16.317 -23.959 11.419 1.00 67.69 207 ILE A CA 1
ATOM 1691 C C . ILE A 1 207 ? 16.450 -25.469 11.579 1.00 67.69 207 ILE A C 1
ATOM 1693 O O . ILE A 1 207 ? 15.538 -26.126 12.093 1.00 67.69 207 ILE A O 1
ATOM 1697 N N . ALA A 1 208 ? 17.582 -26.043 11.212 1.00 61.00 208 ALA A N 1
ATOM 1698 C CA . ALA A 1 208 ? 17.903 -27.415 11.557 1.00 61.00 208 ALA A CA 1
ATOM 1699 C C . ALA A 1 208 ? 19.211 -27.399 12.350 1.00 61.00 208 ALA A C 1
ATOM 1701 O O . ALA A 1 208 ? 19.963 -26.441 12.292 1.00 61.00 208 ALA A O 1
ATOM 1702 N N . GLU A 1 209 ? 19.504 -28.409 13.166 1.00 65.06 209 GLU A N 1
ATOM 1703 C CA . GLU A 1 209 ? 20.791 -28.502 13.884 1.00 65.06 209 GLU A CA 1
ATOM 1704 C C . GLU A 1 209 ? 21.972 -28.752 12.908 1.00 65.06 209 GLU A C 1
ATOM 1706 O O . GLU A 1 209 ? 22.872 -29.552 13.179 1.00 65.06 209 GLU A O 1
ATOM 1711 N N . GLU A 1 210 ? 21.926 -28.129 11.733 1.00 65.25 210 GLU A N 1
ATOM 1712 C CA . GLU A 1 210 ? 22.862 -28.239 10.640 1.00 65.25 210 GLU A CA 1
ATOM 1713 C C . GLU A 1 210 ? 24.178 -27.597 11.045 1.00 65.25 210 GLU A C 1
ATOM 1715 O O . GLU A 1 210 ? 24.262 -26.609 11.782 1.00 65.25 210 GLU A O 1
ATOM 1720 N N . THR A 1 211 ? 25.246 -28.231 10.579 1.00 68.06 211 THR A N 1
ATOM 1721 C CA . THR A 1 211 ? 26.611 -27.802 10.868 1.00 68.06 211 THR A CA 1
ATOM 1722 C C . THR A 1 211 ? 27.082 -26.668 9.966 1.00 68.06 211 THR A C 1
ATOM 1724 O O . THR A 1 211 ? 28.138 -26.101 10.244 1.00 68.06 211 THR A O 1
ATOM 1727 N N . ASP A 1 212 ? 26.332 -26.374 8.904 1.00 64.44 212 ASP A N 1
ATOM 1728 C CA . ASP A 1 212 ? 26.638 -25.351 7.911 1.00 64.44 212 ASP A CA 1
ATOM 1729 C C . ASP A 1 212 ? 25.608 -24.216 8.032 1.00 64.44 212 ASP A C 1
ATOM 1731 O O . ASP A 1 212 ? 24.425 -24.481 8.204 1.00 64.44 212 ASP A O 1
ATOM 1735 N N . GLU A 1 213 ? 26.068 -22.962 7.981 1.00 68.94 213 GLU A N 1
ATOM 1736 C CA . GLU A 1 213 ? 25.187 -21.794 7.866 1.00 68.94 213 GLU A CA 1
ATOM 1737 C C . GLU A 1 213 ? 24.658 -21.732 6.427 1.00 68.94 213 GLU A C 1
ATOM 1739 O O . GLU A 1 213 ? 25.437 -21.540 5.483 1.00 68.94 213 GLU A O 1
ATOM 1744 N N . ASP A 1 214 ? 23.354 -21.916 6.252 1.00 73.44 214 ASP A N 1
ATOM 1745 C CA . ASP A 1 214 ? 22.642 -21.697 5.001 1.00 73.44 214 ASP A CA 1
ATOM 1746 C C . ASP A 1 214 ? 21.583 -20.595 5.130 1.00 73.44 214 ASP A C 1
ATOM 1748 O O . ASP A 1 214 ? 21.328 -20.039 6.195 1.00 73.44 214 ASP A O 1
ATOM 1752 N N . ILE A 1 215 ? 21.075 -20.187 3.970 1.00 80.62 215 ILE A N 1
ATOM 1753 C CA . ILE A 1 215 ? 20.029 -19.184 3.824 1.00 80.62 215 ILE A CA 1
ATOM 1754 C C . ILE A 1 215 ? 18.833 -19.928 3.251 1.00 80.62 215 ILE A C 1
ATOM 1756 O O . ILE A 1 215 ? 18.899 -20.425 2.119 1.00 80.62 215 ILE A O 1
ATOM 1760 N N . ASP A 1 216 ? 17.762 -19.987 4.027 1.00 82.81 216 ASP A N 1
ATOM 1761 C CA . ASP A 1 216 ? 16.552 -20.718 3.678 1.00 82.81 216 ASP A CA 1
ATOM 1762 C C . ASP A 1 216 ? 15.466 -19.783 3.151 1.00 82.81 216 ASP A C 1
ATOM 1764 O O . ASP A 1 216 ? 15.501 -18.571 3.360 1.00 82.81 216 ASP A O 1
ATOM 1768 N N . ILE A 1 217 ? 14.484 -20.360 2.454 1.00 87.31 217 ILE A N 1
ATOM 1769 C CA . ILE A 1 217 ? 13.275 -19.651 2.026 1.00 87.31 217 ILE A CA 1
A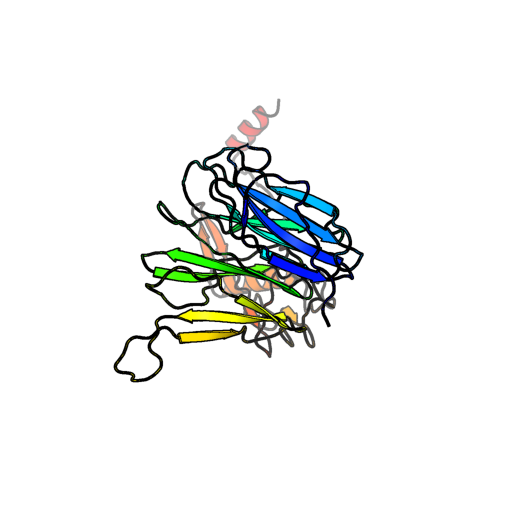TOM 1770 C C . ILE A 1 217 ? 12.157 -19.921 3.029 1.00 87.31 217 ILE A C 1
ATOM 1772 O O . ILE A 1 217 ? 11.778 -21.071 3.264 1.00 87.31 217 ILE A O 1
ATOM 1776 N N . TYR A 1 218 ? 11.589 -18.847 3.558 1.00 87.25 218 TYR A N 1
ATOM 1777 C CA . TYR A 1 218 ? 10.527 -18.839 4.545 1.00 87.25 218 TYR A CA 1
ATOM 1778 C C . TYR A 1 218 ? 9.224 -18.339 3.949 1.00 87.25 218 TYR A C 1
ATOM 1780 O O . TYR A 1 218 ? 9.184 -17.564 2.991 1.00 87.25 218 TYR A O 1
ATOM 1788 N N . ILE A 1 219 ? 8.140 -18.790 4.571 1.00 91.06 219 ILE A N 1
ATOM 1789 C CA . ILE A 1 219 ? 6.815 -18.229 4.379 1.00 91.06 219 ILE A CA 1
ATOM 1790 C C . ILE A 1 219 ? 6.244 -17.847 5.740 1.00 91.06 219 ILE A C 1
ATOM 1792 O O . ILE A 1 219 ? 6.157 -18.677 6.648 1.00 91.06 219 ILE A O 1
ATOM 1796 N N . ARG A 1 220 ? 5.831 -16.590 5.872 1.00 91.00 220 ARG A N 1
ATOM 1797 C CA . ARG A 1 220 ? 4.997 -16.109 6.979 1.00 91.00 220 ARG A CA 1
ATOM 1798 C C . ARG A 1 220 ? 3.634 -15.742 6.403 1.00 91.00 220 ARG A C 1
ATOM 1800 O O . ARG A 1 220 ? 3.531 -15.401 5.233 1.00 91.00 220 ARG A O 1
ATOM 1807 N N . ALA A 1 221 ? 2.574 -15.858 7.188 1.00 91.06 221 ALA A N 1
ATOM 1808 C CA . ALA A 1 221 ? 1.238 -15.459 6.760 1.00 91.06 221 ALA A CA 1
ATOM 1809 C C . ALA A 1 221 ? 0.544 -14.697 7.883 1.00 91.06 221 ALA A C 1
ATOM 1811 O O . ALA A 1 221 ? 0.835 -14.944 9.059 1.00 91.06 221 ALA A O 1
ATOM 1812 N N . THR A 1 222 ? -0.384 -13.807 7.537 1.00 87.00 222 THR A N 1
ATOM 1813 C CA . THR A 1 222 ? -1.276 -13.220 8.538 1.00 87.00 222 THR A CA 1
ATOM 1814 C C . THR A 1 222 ? -2.129 -14.321 9.177 1.00 87.00 222 THR A C 1
ATOM 1816 O O . THR A 1 222 ? -2.470 -15.332 8.556 1.00 87.00 222 THR A O 1
ATOM 1819 N N . ILE A 1 223 ? -2.395 -14.180 10.475 1.00 74.25 223 ILE A N 1
ATOM 1820 C CA . ILE A 1 223 ? -2.928 -15.271 11.305 1.00 74.25 223 ILE A CA 1
ATOM 1821 C C . ILE A 1 223 ? -4.473 -15.290 11.319 1.00 74.25 223 ILE A C 1
ATOM 1823 O O . ILE A 1 223 ? -5.071 -16.291 11.707 1.00 74.25 223 ILE A O 1
ATOM 1827 N N . GLY A 1 224 ? -5.137 -14.253 10.798 1.00 66.50 224 GLY A N 1
ATOM 1828 C CA . GLY A 1 224 ? -6.597 -14.129 10.813 1.00 66.50 224 GLY A CA 1
ATOM 1829 C C . GLY A 1 224 ? -7.167 -13.497 9.547 1.00 66.50 224 GLY A C 1
ATOM 1830 O O . GLY A 1 224 ? -6.442 -12.849 8.794 1.00 66.50 224 GLY A O 1
ATOM 1831 N N . GLY A 1 225 ? -8.464 -13.723 9.342 1.00 70.38 225 GLY A N 1
ATOM 1832 C CA . GLY A 1 225 ? -9.303 -12.954 8.425 1.00 70.38 225 GLY A CA 1
ATOM 1833 C C . GLY A 1 225 ? -10.017 -11.836 9.186 1.00 70.38 225 GLY A C 1
ATOM 1834 O O . GLY A 1 225 ? -9.503 -11.303 10.175 1.00 70.38 225 GLY A O 1
ATOM 1835 N N . TYR A 1 226 ? -11.224 -11.499 8.755 1.00 78.50 226 TYR A N 1
ATOM 1836 C CA . TYR A 1 226 ? -12.055 -10.522 9.445 1.00 78.50 226 TYR A CA 1
ATOM 1837 C C . TYR A 1 226 ? -12.447 -10.980 10.868 1.00 78.50 226 TYR A C 1
ATOM 1839 O O . TYR A 1 226 ? -12.721 -12.166 11.097 1.00 78.50 226 TYR A O 1
ATOM 1847 N N . PRO A 1 227 ? -12.469 -10.068 11.860 1.00 88.06 227 PRO A N 1
ATOM 1848 C CA . PRO A 1 227 ? -12.867 -10.411 13.219 1.00 88.06 227 PRO A CA 1
ATOM 1849 C C . PRO A 1 227 ? -14.346 -10.809 13.264 1.00 88.06 227 PRO A C 1
ATOM 1851 O O . PRO A 1 227 ? -15.197 -10.206 12.608 1.00 88.06 227 PRO A O 1
ATOM 1854 N N . THR A 1 228 ? -14.667 -11.811 14.079 1.00 92.50 228 THR A N 1
ATOM 1855 C CA . THR A 1 228 ? -16.044 -12.258 14.312 1.00 92.50 228 THR A CA 1
ATOM 1856 C C . THR A 1 228 ? -16.513 -11.880 15.706 1.00 92.50 228 THR A C 1
ATOM 1858 O O . THR A 1 228 ? -15.751 -11.913 16.672 1.00 92.50 228 THR A O 1
ATOM 1861 N N . ASN A 1 229 ? -17.784 -11.501 15.783 1.00 94.38 229 ASN A N 1
ATOM 1862 C CA . ASN A 1 229 ? -18.444 -10.987 16.973 1.00 94.38 229 ASN A CA 1
ATOM 1863 C C . ASN A 1 229 ? -17.639 -9.916 17.730 1.00 94.38 229 ASN A C 1
ATOM 1865 O O . ASN A 1 229 ? -17.450 -10.055 18.941 1.00 94.38 229 ASN A O 1
ATOM 1869 N N . PRO A 1 230 ? -17.081 -8.896 17.052 1.00 94.31 230 PRO A N 1
ATOM 1870 C CA . PRO A 1 230 ? -16.250 -7.947 17.754 1.00 94.31 230 PRO A CA 1
ATOM 1871 C C . PRO A 1 230 ? -17.041 -7.079 18.728 1.00 94.31 230 PRO A C 1
ATOM 1873 O O . PRO A 1 230 ? -18.192 -6.721 18.464 1.00 94.31 230 PRO A O 1
ATOM 1876 N N . THR A 1 231 ? -16.384 -6.688 19.817 1.00 94.62 231 THR A N 1
ATOM 1877 C CA . THR A 1 231 ? -16.943 -5.788 20.825 1.00 94.62 231 THR A CA 1
ATOM 1878 C C . THR A 1 231 ? -15.983 -4.659 21.171 1.00 94.62 231 THR A C 1
ATOM 1880 O O . THR A 1 231 ? -14.762 -4.799 21.045 1.00 94.62 231 THR A O 1
ATOM 1883 N N . ILE A 1 232 ? -16.542 -3.529 21.602 1.00 93.81 232 ILE A N 1
ATOM 1884 C CA . ILE A 1 232 ? -15.799 -2.394 22.149 1.00 93.81 232 ILE A CA 1
ATOM 1885 C C . ILE A 1 232 ? -16.384 -2.042 23.517 1.00 93.81 232 ILE A C 1
ATOM 1887 O O . ILE A 1 232 ? -17.602 -1.943 23.668 1.00 93.81 232 ILE A O 1
ATOM 1891 N N . ASN A 1 233 ? -15.505 -1.824 24.492 1.00 94.00 233 ASN A N 1
ATOM 1892 C CA . ASN A 1 233 ? -15.829 -1.435 25.862 1.00 94.00 233 ASN A CA 1
ATOM 1893 C C . ASN A 1 233 ? -14.917 -0.275 26.305 1.00 94.00 233 ASN A C 1
ATOM 1895 O O . ASN A 1 233 ? -13.698 -0.341 26.115 1.00 94.00 233 ASN A O 1
ATOM 1899 N N . LEU A 1 234 ? -15.510 0.776 26.873 1.00 92.31 234 LEU A N 1
ATOM 1900 C CA . LEU A 1 234 ? -14.842 1.989 27.354 1.00 92.31 234 LEU A CA 1
ATOM 1901 C C . LEU A 1 234 ? -14.868 2.156 28.882 1.00 92.31 234 LEU A C 1
ATOM 1903 O O . LEU A 1 234 ? -14.151 3.016 29.390 1.00 92.31 234 LEU A O 1
ATOM 1907 N N . ASP A 1 235 ? -15.667 1.370 29.608 1.00 88.25 235 ASP A N 1
ATOM 1908 C CA . ASP A 1 235 ? -15.940 1.544 31.045 1.00 88.25 235 ASP A CA 1
ATOM 1909 C C . ASP A 1 235 ? -15.475 0.365 31.926 1.00 88.25 235 ASP A C 1
ATOM 1911 O O . ASP A 1 235 ? -15.744 0.324 33.124 1.00 88.25 235 ASP A O 1
ATOM 1915 N N . GLY A 1 236 ? -14.801 -0.632 31.342 1.00 78.62 236 GLY A N 1
ATOM 1916 C CA . GLY A 1 236 ? -14.363 -1.844 32.047 1.00 78.62 236 GLY A CA 1
ATOM 1917 C C . GLY A 1 236 ? -15.512 -2.771 32.476 1.00 78.62 236 GLY A C 1
ATOM 1918 O O . GLY A 1 236 ? -15.270 -3.806 33.108 1.00 78.62 236 GLY A O 1
ATOM 1919 N N . GLY A 1 237 ? -16.753 -2.419 32.132 1.00 84.19 237 GLY A N 1
ATOM 1920 C CA . GLY A 1 237 ? -17.994 -3.114 32.431 1.00 84.19 237 GLY A CA 1
ATOM 1921 C C . GLY A 1 237 ? -18.435 -4.040 31.301 1.00 84.19 237 GLY A C 1
ATOM 1922 O O . GLY A 1 237 ? -17.718 -4.967 30.929 1.00 84.19 237 GLY A O 1
ATOM 1923 N N . GLY A 1 238 ? -19.666 -3.859 30.821 1.00 89.75 238 GLY A N 1
ATOM 1924 C CA . GLY A 1 238 ? -20.184 -4.609 29.672 1.00 89.75 238 GLY A CA 1
ATOM 1925 C C . GLY A 1 238 ? -19.727 -3.995 28.352 1.00 89.75 238 GLY A C 1
ATOM 1926 O O . GLY A 1 238 ? -19.182 -2.901 28.336 1.00 89.75 238 GLY A O 1
ATOM 1927 N N . ASP A 1 239 ? -19.970 -4.682 27.241 1.00 94.62 239 ASP A N 1
ATOM 1928 C CA . ASP A 1 239 ? -19.705 -4.101 25.927 1.00 94.62 239 ASP A CA 1
ATOM 1929 C C . ASP A 1 239 ? -20.610 -2.875 25.686 1.00 94.62 239 ASP A C 1
ATOM 1931 O O . ASP A 1 239 ? -21.796 -2.872 26.034 1.00 94.62 239 ASP A O 1
ATOM 1935 N N . ASP A 1 240 ? -20.050 -1.824 25.089 1.00 94.69 240 ASP A N 1
ATOM 1936 C CA . ASP A 1 240 ? -20.768 -0.605 24.689 1.00 94.69 240 ASP A CA 1
ATOM 1937 C C . ASP A 1 240 ? -21.186 -0.644 23.216 1.00 94.69 240 ASP A C 1
ATOM 1939 O O . ASP A 1 240 ? -22.139 0.022 22.789 1.00 94.69 240 ASP A O 1
ATOM 1943 N N . TRP A 1 241 ? -20.464 -1.449 22.444 1.00 94.69 241 TRP A N 1
ATOM 1944 C CA . TRP A 1 241 ? -20.707 -1.741 21.046 1.00 94.69 241 TRP A CA 1
ATOM 1945 C C . TRP A 1 241 ? -20.403 -3.218 20.793 1.00 94.69 241 TRP A C 1
ATOM 1947 O O . TRP A 1 241 ? -19.380 -3.729 21.247 1.00 94.69 241 TRP A O 1
ATOM 1957 N N . GLU A 1 242 ? -21.285 -3.901 20.072 1.00 94.81 242 GLU A N 1
ATOM 1958 C CA . GLU A 1 242 ? -21.126 -5.294 19.663 1.00 94.81 242 GLU A CA 1
ATOM 1959 C C . GLU A 1 242 ? -21.617 -5.476 18.225 1.00 94.81 242 GLU A C 1
ATOM 1961 O O . GLU A 1 242 ? -22.662 -4.956 17.831 1.00 94.81 242 GLU A O 1
ATOM 1966 N N . TRP A 1 243 ? -20.898 -6.259 17.432 1.00 94.81 243 TRP A N 1
ATOM 1967 C CA . TRP A 1 243 ? -21.359 -6.675 16.112 1.00 94.81 243 TRP A CA 1
ATOM 1968 C C . TRP A 1 243 ? -21.622 -8.167 16.100 1.00 94.81 243 TRP A C 1
ATOM 1970 O O . TRP A 1 243 ? -20.857 -8.934 16.666 1.00 94.81 243 TRP A O 1
ATOM 1980 N N . ALA A 1 244 ? -22.698 -8.599 15.447 1.00 94.12 244 ALA A N 1
ATOM 1981 C CA . ALA A 1 244 ? -23.012 -10.016 15.327 1.00 94.12 244 ALA A CA 1
ATOM 1982 C C . ALA A 1 244 ? -22.508 -10.561 13.988 1.00 94.12 244 ALA A C 1
ATOM 1984 O O . ALA A 1 244 ? -22.956 -10.133 12.924 1.00 94.12 244 ALA A O 1
ATOM 1985 N N . GLY A 1 245 ? -21.650 -11.576 14.047 1.00 92.62 245 GLY A N 1
ATOM 1986 C CA . GLY A 1 245 ? -21.034 -12.201 12.883 1.00 92.62 245 GLY A CA 1
ATOM 1987 C C . GLY A 1 245 ? -19.701 -11.565 12.504 1.00 92.62 245 GLY A C 1
ATOM 1988 O O . GLY A 1 245 ? -19.040 -10.930 13.320 1.00 92.62 245 GLY A O 1
ATOM 1989 N N . GLU A 1 246 ? -19.285 -11.803 11.268 1.00 91.56 246 GLU A N 1
ATOM 1990 C CA . GLU A 1 246 ? -18.037 -11.280 10.720 1.00 91.56 246 GLU A CA 1
ATOM 1991 C C . GLU A 1 246 ? -18.153 -9.778 10.430 1.00 91.56 246 GLU A C 1
ATOM 1993 O O . GLU A 1 246 ? -19.147 -9.324 9.854 1.00 91.56 246 GLU A O 1
ATOM 1998 N N . PHE A 1 247 ? -17.148 -9.013 10.850 1.00 89.44 247 PHE A N 1
ATOM 1999 C CA . PHE A 1 247 ? -17.042 -7.584 10.581 1.00 89.44 247 PHE A CA 1
ATOM 2000 C C . PHE A 1 247 ? -15.992 -7.343 9.497 1.00 89.44 247 PHE A C 1
ATOM 2002 O O . PHE A 1 247 ? -14.797 -7.513 9.734 1.00 89.44 247 PHE A O 1
ATOM 2009 N N . ASN A 1 248 ? -16.455 -6.991 8.302 1.00 83.81 248 ASN A N 1
ATOM 2010 C CA . ASN A 1 248 ? -15.678 -6.985 7.068 1.00 83.81 248 ASN A CA 1
ATOM 2011 C C . ASN A 1 248 ? -16.039 -5.780 6.194 1.00 83.81 248 ASN A C 1
ATOM 2013 O O . ASN A 1 248 ? -16.807 -4.910 6.599 1.00 83.81 248 ASN A O 1
ATOM 2017 N N . GLN A 1 249 ? -15.483 -5.690 4.992 1.00 78.06 249 GLN A N 1
ATOM 2018 C CA . GLN A 1 249 ? -15.703 -4.525 4.132 1.00 78.06 249 GLN A CA 1
ATOM 2019 C C . GLN A 1 249 ? -17.112 -4.399 3.560 1.00 78.06 249 GLN A C 1
ATOM 2021 O O . GLN A 1 249 ? -17.572 -3.284 3.343 1.00 78.06 249 GLN A O 1
ATOM 2026 N N . ASP A 1 250 ? -17.848 -5.498 3.394 1.00 84.00 250 ASP A N 1
ATOM 2027 C CA . ASP A 1 250 ? -19.241 -5.424 2.935 1.00 84.00 250 ASP A CA 1
ATOM 2028 C C . ASP A 1 250 ? -20.147 -4.727 3.961 1.00 84.00 250 ASP A C 1
ATOM 2030 O O . ASP A 1 250 ? -21.233 -4.240 3.632 1.00 84.00 250 ASP A O 1
ATOM 2034 N N . ASN A 1 251 ? -19.726 -4.724 5.229 1.00 87.50 251 ASN A N 1
ATOM 2035 C CA . ASN A 1 251 ? -20.483 -4.181 6.345 1.00 87.50 251 ASN A CA 1
ATOM 2036 C C . ASN A 1 251 ? -19.740 -3.105 7.152 1.00 87.50 251 ASN A C 1
ATOM 2038 O O . ASN A 1 251 ? -20.214 -2.733 8.223 1.00 87.50 251 ASN A O 1
ATOM 2042 N N . SER A 1 252 ? -18.642 -2.557 6.623 1.00 85.12 252 SER A N 1
ATOM 2043 C CA . SER A 1 252 ? -17.856 -1.471 7.223 1.00 85.12 252 SER A CA 1
ATOM 2044 C C . SER A 1 252 ? -17.414 -0.447 6.151 1.00 85.12 252 SER A C 1
ATOM 2046 O O . SER A 1 252 ? -17.448 -0.764 4.966 1.00 85.12 252 SER A O 1
ATOM 2048 N N . PRO A 1 253 ? -17.042 0.799 6.511 1.00 86.25 253 PRO A N 1
ATOM 2049 C CA . PRO A 1 253 ? -17.097 1.378 7.848 1.00 86.25 253 PRO A CA 1
ATOM 2050 C C . PRO A 1 253 ? -18.542 1.628 8.293 1.00 86.25 253 PRO A C 1
ATOM 2052 O O . PRO A 1 253 ? -19.407 2.022 7.512 1.00 86.25 253 PRO A O 1
ATOM 2055 N N . ILE A 1 254 ? -18.791 1.458 9.587 1.00 88.56 254 ILE A N 1
ATOM 2056 C CA . ILE A 1 254 ? -20.035 1.883 10.234 1.00 88.56 254 ILE A CA 1
ATOM 2057 C C . ILE A 1 254 ? -19.779 3.116 11.091 1.00 88.56 254 ILE A C 1
ATOM 2059 O O . ILE A 1 254 ? -18.657 3.361 11.533 1.00 88.56 254 ILE A O 1
ATOM 2063 N N . THR A 1 255 ? -20.821 3.900 11.366 1.00 88.25 255 THR A N 1
ATOM 2064 C CA . THR A 1 255 ? -20.693 5.010 12.314 1.00 88.25 255 THR A CA 1
ATOM 2065 C C . THR A 1 255 ? -21.344 4.658 13.641 1.00 88.25 255 THR A C 1
ATOM 2067 O O . THR A 1 255 ? -22.564 4.536 13.720 1.00 88.25 255 THR A O 1
ATOM 2070 N N . TRP A 1 256 ? -20.550 4.610 14.710 1.00 89.38 256 TRP A N 1
ATOM 2071 C CA . TRP A 1 256 ? -21.063 4.478 16.072 1.00 89.38 256 TRP A CA 1
ATOM 2072 C C . TRP A 1 256 ? -21.795 5.765 16.493 1.00 89.38 256 TRP A C 1
ATOM 2074 O O . TRP A 1 256 ? -21.196 6.723 16.980 1.00 89.38 256 TRP A O 1
ATOM 2084 N N . LYS A 1 257 ? -23.112 5.812 16.247 1.00 78.12 257 LYS A N 1
ATOM 2085 C CA . LYS A 1 257 ? -23.971 6.973 16.541 1.00 78.12 257 LYS A CA 1
ATOM 2086 C C . LYS A 1 257 ? -24.869 6.722 17.750 1.00 78.12 257 LYS A C 1
ATOM 2088 O O . LYS A 1 257 ? -24.473 6.976 18.885 1.00 78.12 257 LYS A O 1
ATOM 2093 N N . ASN A 1 258 ? -26.102 6.288 17.498 1.00 79.62 258 ASN A N 1
ATOM 2094 C CA . ASN A 1 258 ? -27.166 6.218 18.492 1.00 79.62 258 ASN A CA 1
ATOM 2095 C C . ASN A 1 258 ? -27.312 4.803 19.041 1.00 79.62 258 ASN A C 1
ATOM 2097 O O . ASN A 1 258 ? -27.010 3.829 18.364 1.00 79.62 258 ASN A O 1
ATOM 2101 N N . ASN A 1 259 ? -27.863 4.705 20.248 1.00 80.50 259 ASN A N 1
ATOM 2102 C CA . ASN A 1 259 ? -28.219 3.429 20.852 1.00 80.50 259 ASN A CA 1
ATOM 2103 C C . ASN A 1 259 ? -29.155 2.605 19.937 1.00 80.50 259 ASN A C 1
ATOM 2105 O O . ASN A 1 259 ? -30.211 3.098 19.526 1.00 80.50 259 ASN A O 1
ATOM 2109 N N . GLY A 1 260 ? -28.782 1.350 19.681 1.00 79.12 260 GLY A N 1
ATOM 2110 C CA . GLY A 1 260 ? -29.573 0.345 18.975 1.00 79.12 260 GLY A CA 1
ATOM 2111 C C . GLY A 1 260 ? -29.351 0.282 17.463 1.00 79.12 260 GLY A C 1
ATOM 2112 O O . GLY A 1 260 ? -30.060 -0.468 16.792 1.00 79.12 260 GLY A O 1
ATOM 2113 N N . GLU A 1 261 ? -28.408 1.055 16.924 1.00 84.69 261 GLU A N 1
ATOM 2114 C CA . GLU A 1 261 ? -28.059 1.083 15.499 1.00 84.69 261 GLU A CA 1
ATOM 2115 C C . GLU A 1 261 ? -26.599 0.665 15.306 1.00 84.69 261 GLU A C 1
ATOM 2117 O O . GLU A 1 261 ? -25.751 0.985 16.136 1.00 84.69 261 GLU A O 1
ATOM 2122 N N . ASP A 1 262 ? -26.314 -0.053 14.216 1.00 90.06 262 ASP A N 1
ATOM 2123 C CA . ASP A 1 262 ? -24.956 -0.396 13.774 1.00 90.06 262 ASP A CA 1
ATOM 2124 C C . ASP A 1 262 ? -24.055 -0.954 14.891 1.00 90.06 262 ASP A C 1
ATOM 2126 O O . ASP A 1 262 ? -22.907 -0.558 15.028 1.00 90.06 262 ASP A O 1
ATOM 2130 N N . GLY A 1 263 ? -24.599 -1.841 15.729 1.00 91.62 263 GLY A N 1
ATOM 2131 C CA . GLY A 1 263 ? -23.888 -2.495 16.833 1.00 91.62 263 GLY A CA 1
ATOM 2132 C C . GLY A 1 263 ? -23.811 -1.709 18.147 1.00 91.62 263 GLY A C 1
ATOM 2133 O O . GLY A 1 263 ? -23.403 -2.247 19.171 1.00 91.62 263 GLY A O 1
ATOM 2134 N N . ALA A 1 264 ? -24.253 -0.452 18.180 1.00 94.00 264 ALA A N 1
ATOM 2135 C CA . ALA A 1 264 ? -24.215 0.362 19.391 1.00 94.00 264 ALA A CA 1
ATOM 2136 C C . ALA A 1 264 ? -25.213 -0.136 20.457 1.00 94.00 264 ALA A C 1
ATOM 2138 O O . ALA A 1 264 ? -26.429 -0.089 20.249 1.00 94.00 264 ALA A O 1
ATOM 2139 N N . LEU A 1 265 ? -24.721 -0.531 21.635 1.00 94.12 265 LEU A N 1
ATOM 2140 C CA . LEU A 1 265 ? -25.547 -0.853 22.813 1.00 94.12 265 LEU A CA 1
ATOM 2141 C C . LEU A 1 265 ? -25.910 0.403 23.620 1.00 94.12 265 LEU A C 1
ATOM 2143 O O . LEU A 1 265 ? -26.920 0.445 24.330 1.00 94.12 265 LEU A O 1
ATOM 2147 N N . LYS A 1 266 ? -25.104 1.454 23.466 1.00 91.06 266 LYS A N 1
ATOM 2148 C CA . LYS A 1 266 ? -25.367 2.835 23.886 1.00 91.06 266 LYS A CA 1
ATOM 2149 C C . LYS A 1 266 ? -24.673 3.803 22.919 1.00 91.06 266 LYS A C 1
ATOM 2151 O O . LYS A 1 266 ? -23.897 3.380 22.060 1.00 91.06 266 LYS A O 1
ATOM 2156 N N . SER A 1 267 ? -24.995 5.097 22.989 1.00 90.44 267 SER A N 1
ATOM 2157 C CA . SER A 1 267 ? -24.327 6.063 22.106 1.00 90.44 267 SER A CA 1
ATOM 2158 C C . SER A 1 267 ? -22.840 6.170 22.454 1.00 90.44 267 SER A C 1
ATOM 2160 O O . SER A 1 267 ? -22.480 6.005 23.617 1.00 90.44 267 SER A O 1
ATOM 2162 N N . PHE A 1 268 ? -21.979 6.486 21.478 1.00 88.88 268 PHE A N 1
ATOM 2163 C CA . PHE A 1 268 ? -20.541 6.671 21.744 1.00 88.88 268 PHE A CA 1
ATOM 2164 C C . PHE A 1 268 ? -20.296 7.727 22.830 1.00 88.88 268 PHE A C 1
ATOM 2166 O O . PHE A 1 268 ? -19.404 7.592 23.658 1.00 88.88 268 PHE A O 1
ATOM 2173 N N . LYS A 1 269 ? -21.144 8.762 22.863 1.00 88.75 269 LYS A N 1
ATOM 2174 C CA . LYS A 1 269 ? -21.114 9.783 23.905 1.00 88.75 269 LYS A CA 1
ATOM 2175 C C . LYS A 1 269 ? -21.409 9.196 25.290 1.00 88.75 269 LYS A C 1
ATOM 2177 O O . LYS A 1 269 ? -20.663 9.488 26.214 1.00 88.75 269 LYS A O 1
ATOM 2182 N N . ASP A 1 270 ? -22.473 8.406 25.429 1.00 90.75 270 ASP A N 1
ATOM 2183 C CA . ASP A 1 270 ? -22.834 7.811 26.724 1.00 90.75 270 ASP A CA 1
ATOM 2184 C C . ASP A 1 270 ? -21.751 6.820 27.188 1.00 90.75 270 ASP A C 1
ATOM 2186 O O . ASP A 1 270 ? -21.392 6.816 28.357 1.00 90.75 270 ASP A O 1
ATOM 2190 N N . ALA A 1 271 ? -21.167 6.042 26.268 1.00 92.38 271 ALA A N 1
ATOM 2191 C CA . ALA A 1 271 ? -20.049 5.145 26.573 1.00 92.38 271 ALA A CA 1
ATOM 2192 C C . ALA A 1 271 ? -18.792 5.898 27.035 1.00 92.38 271 ALA A C 1
ATOM 2194 O O . ALA A 1 271 ? -18.106 5.469 27.958 1.00 92.38 271 ALA A O 1
ATOM 2195 N N . LEU A 1 272 ? -18.510 7.057 26.433 1.00 91.12 272 LEU A N 1
ATOM 2196 C CA . LEU A 1 272 ? -17.421 7.928 26.869 1.00 91.12 272 LEU A CA 1
ATOM 2197 C C . LEU A 1 272 ? -17.698 8.552 28.247 1.00 91.12 272 LEU A C 1
ATOM 2199 O O . LEU A 1 272 ? -16.775 8.681 29.046 1.00 91.12 272 LEU A O 1
ATOM 2203 N N . GLU A 1 273 ? -18.945 8.949 28.527 1.00 91.50 273 GLU A N 1
ATOM 2204 C CA . GLU A 1 273 ? -19.354 9.451 29.848 1.00 91.50 273 GLU A CA 1
ATOM 2205 C C . GLU A 1 273 ? -19.200 8.366 30.926 1.00 91.50 273 GLU A C 1
ATOM 2207 O O . GLU A 1 273 ? -18.646 8.654 31.987 1.00 91.50 273 GLU A O 1
ATOM 2212 N N . ASP A 1 274 ? -19.596 7.124 30.635 1.00 92.50 274 ASP A N 1
ATOM 2213 C CA . ASP A 1 274 ? -19.423 5.985 31.544 1.00 92.50 274 ASP A CA 1
ATOM 2214 C C . ASP A 1 274 ? -17.931 5.674 31.785 1.00 92.50 274 ASP A C 1
ATOM 2216 O O . ASP A 1 274 ? -17.514 5.523 32.933 1.00 92.50 274 ASP A O 1
ATOM 2220 N N . GLY A 1 275 ? -17.102 5.672 30.732 1.00 93.25 275 GLY A N 1
ATOM 2221 C CA . GLY A 1 275 ? -15.653 5.466 30.855 1.00 93.25 275 GLY A CA 1
ATOM 2222 C C . GLY A 1 275 ? -14.929 6.579 31.623 1.00 93.25 275 GLY A C 1
ATOM 2223 O O . GLY A 1 275 ? -13.978 6.315 32.359 1.00 93.25 275 GLY A O 1
ATOM 2224 N N . LEU A 1 276 ? -15.389 7.829 31.501 1.00 92.56 276 LEU A N 1
ATOM 2225 C CA . LEU A 1 276 ? -14.889 8.945 32.311 1.00 92.56 276 LEU A CA 1
ATOM 2226 C C . LEU A 1 276 ? -15.241 8.775 33.790 1.00 92.56 276 LEU A C 1
ATOM 2228 O O . LEU A 1 276 ? -14.381 8.999 34.643 1.00 92.56 276 LEU A O 1
ATOM 2232 N N . GLU A 1 277 ? -16.485 8.406 34.096 1.00 92.56 277 GLU A N 1
ATOM 2233 C CA . GLU A 1 277 ? -16.924 8.191 35.476 1.00 92.56 277 GLU A CA 1
ATOM 2234 C C . GLU A 1 277 ? -16.170 7.013 36.110 1.00 92.56 277 GLU A C 1
ATOM 2236 O O . GLU A 1 277 ? -15.687 7.151 37.233 1.00 92.56 277 GLU A O 1
ATOM 2241 N N . ASP A 1 278 ? -15.971 5.904 35.384 1.00 92.69 278 ASP A N 1
ATOM 2242 C CA . ASP A 1 278 ? -15.192 4.758 35.877 1.00 92.69 278 ASP A CA 1
ATOM 2243 C C . ASP A 1 278 ? -13.735 5.146 36.184 1.00 92.69 278 ASP A C 1
ATOM 2245 O O . ASP A 1 278 ? -13.216 4.828 37.259 1.00 92.69 278 ASP A O 1
ATOM 2249 N N . ALA A 1 279 ? -13.087 5.918 35.305 1.00 92.56 279 ALA A N 1
ATOM 2250 C CA . ALA A 1 279 ? -11.735 6.415 35.553 1.00 92.56 279 ALA A CA 1
ATOM 2251 C C . ALA A 1 279 ? -11.668 7.318 36.801 1.00 92.56 279 ALA A C 1
ATOM 2253 O O . ALA A 1 279 ? -10.738 7.204 37.605 1.00 92.56 279 ALA A O 1
ATOM 2254 N N . ILE A 1 280 ? -12.665 8.185 37.011 1.00 90.75 280 ILE A N 1
ATOM 2255 C CA . ILE A 1 280 ? -12.759 9.037 38.207 1.00 90.75 280 ILE A CA 1
ATOM 2256 C C . ILE A 1 280 ? -12.965 8.187 39.469 1.00 90.75 280 ILE A C 1
ATOM 2258 O O . ILE A 1 280 ? -12.235 8.358 40.454 1.00 90.75 280 ILE A O 1
ATOM 2262 N N . ASP A 1 281 ? -13.911 7.248 39.443 1.00 91.44 281 ASP A N 1
ATOM 2263 C CA . ASP A 1 281 ? -14.246 6.374 40.572 1.00 91.44 281 ASP A CA 1
ATOM 2264 C C . ASP A 1 281 ? -13.064 5.482 40.979 1.00 91.44 281 ASP A C 1
ATOM 2266 O O . ASP A 1 281 ? -12.815 5.264 42.173 1.00 91.44 281 ASP A O 1
ATOM 2270 N N . ASN A 1 282 ? -12.279 5.030 39.999 1.00 91.06 282 ASN A N 1
ATOM 2271 C CA . ASN A 1 282 ? -11.084 4.217 40.209 1.00 91.06 282 ASN A CA 1
ATOM 2272 C C . ASN A 1 282 ? -9.811 5.040 40.464 1.00 91.06 282 ASN A C 1
ATOM 2274 O O . ASN A 1 282 ? -8.747 4.463 40.704 1.00 91.06 282 ASN A O 1
ATOM 2278 N N . SER A 1 283 ? -9.912 6.375 40.502 1.00 91.62 283 SER A N 1
ATOM 2279 C CA . SER A 1 283 ? -8.770 7.289 40.654 1.00 91.62 283 SER A CA 1
ATOM 2280 C C . SER A 1 283 ? -7.689 7.106 39.575 1.00 91.62 283 SER A C 1
ATOM 2282 O O . SER A 1 283 ? -6.508 7.337 39.848 1.00 91.62 283 SER A O 1
ATOM 2284 N N . ASP A 1 284 ? -8.081 6.711 38.361 1.00 91.94 284 ASP A N 1
ATOM 2285 C CA . ASP A 1 284 ? -7.234 6.697 37.160 1.00 91.94 284 ASP A CA 1
ATOM 2286 C C . ASP A 1 284 ? -7.250 8.072 36.471 1.00 91.94 284 ASP A C 1
ATOM 2288 O O . ASP A 1 284 ? -7.556 8.244 35.287 1.00 91.94 284 ASP A O 1
ATOM 2292 N N . THR A 1 285 ? -6.949 9.091 37.275 1.00 93.81 285 THR A N 1
ATOM 2293 C CA . THR A 1 285 ? -6.831 10.478 36.839 1.00 93.81 285 THR A CA 1
ATOM 2294 C C . THR A 1 285 ? -5.417 10.991 37.075 1.00 93.81 285 THR A C 1
ATOM 2296 O O . THR A 1 285 ? -4.688 10.555 37.973 1.00 93.81 285 THR A O 1
ATOM 2299 N N . PHE A 1 286 ? -4.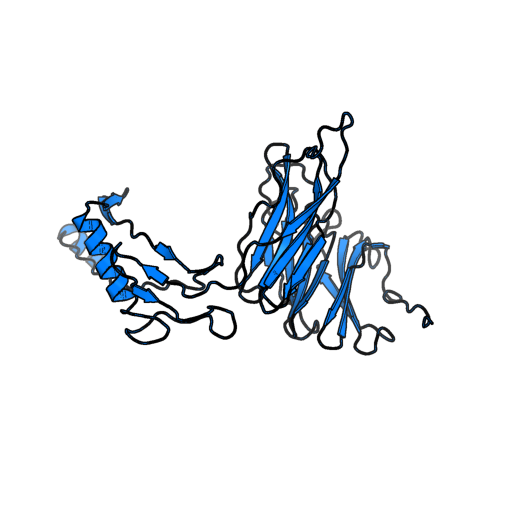997 11.939 36.248 1.00 93.69 286 PHE A N 1
ATOM 2300 C CA . PHE A 1 286 ? -3.718 12.618 36.374 1.00 93.69 286 PHE A CA 1
ATOM 2301 C C . PHE A 1 286 ? -3.890 14.115 36.150 1.00 93.69 286 PHE A C 1
ATOM 2303 O O . PHE A 1 286 ? -4.861 14.571 35.557 1.00 93.69 286 PHE A O 1
ATOM 2310 N N . VAL A 1 287 ? -2.934 14.896 36.643 1.00 94.06 287 VAL A N 1
ATOM 2311 C CA . VAL A 1 287 ? -2.897 16.338 36.400 1.00 94.06 287 VAL A CA 1
ATOM 2312 C C . VAL A 1 287 ? -1.863 16.607 35.318 1.00 94.06 287 VAL A C 1
ATOM 2314 O O . VAL A 1 287 ? -0.709 16.196 35.461 1.00 94.06 287 VAL A O 1
ATOM 2317 N N . ASP A 1 288 ? -2.277 17.265 34.239 1.00 90.44 288 ASP A N 1
ATOM 2318 C CA . ASP A 1 288 ? -1.383 17.622 33.139 1.00 90.44 288 ASP A CA 1
ATOM 2319 C C . ASP A 1 288 ? -0.393 18.745 33.523 1.00 90.44 288 ASP A C 1
ATOM 2321 O O . ASP A 1 288 ? -0.390 19.274 34.641 1.00 90.44 288 ASP A O 1
ATOM 2325 N N . GLU A 1 289 ? 0.479 19.136 32.590 1.00 89.94 289 GLU A N 1
ATOM 2326 C CA . GLU A 1 289 ? 1.466 20.201 32.825 1.00 89.94 289 GLU A CA 1
ATOM 2327 C C . GLU A 1 289 ? 0.844 21.593 33.073 1.00 89.94 289 GLU A C 1
ATOM 2329 O O . GLU A 1 289 ? 1.517 22.489 33.592 1.00 89.94 289 GLU A O 1
ATOM 2334 N N . TYR A 1 290 ? -0.439 21.770 32.746 1.00 89.06 290 TYR A N 1
ATOM 2335 C CA . TYR A 1 290 ? -1.198 23.010 32.906 1.00 89.06 290 TYR A CA 1
ATOM 2336 C C . TYR A 1 290 ? -2.042 23.033 34.188 1.00 89.06 290 TYR A C 1
ATOM 2338 O O . TYR A 1 290 ? -2.623 24.072 34.516 1.00 89.06 290 TYR A O 1
ATOM 2346 N N . GLY A 1 291 ? -2.069 21.937 34.952 1.00 88.31 291 GLY A N 1
ATOM 2347 C CA . GLY A 1 291 ? -2.846 21.828 36.184 1.00 88.31 291 GLY A CA 1
ATOM 2348 C C . GLY A 1 291 ? -4.292 21.370 35.974 1.00 88.31 291 GLY A C 1
ATOM 2349 O O . GLY A 1 291 ? -5.101 21.545 36.887 1.00 88.31 291 GLY A O 1
ATOM 2350 N N . VAL A 1 292 ? -4.626 20.830 34.800 1.00 87.06 292 VAL A N 1
ATOM 2351 C CA . VAL A 1 292 ? -5.956 20.303 34.468 1.00 87.06 292 VAL A CA 1
ATOM 2352 C C . VAL A 1 292 ? -6.033 18.837 34.882 1.00 87.06 292 VAL A C 1
ATOM 2354 O O . VAL A 1 292 ? -5.115 18.065 34.614 1.00 87.06 292 VAL A O 1
ATOM 2357 N N . GLU A 1 293 ? -7.119 18.460 35.556 1.00 90.25 293 GLU A N 1
ATOM 2358 C CA . GLU A 1 293 ? -7.410 17.061 35.869 1.00 90.25 293 GLU A CA 1
ATOM 2359 C C . GLU A 1 293 ? -7.903 16.342 34.607 1.00 90.25 293 GLU A C 1
ATOM 2361 O O . GLU A 1 293 ? -8.856 16.779 33.964 1.00 90.25 293 GLU A O 1
ATOM 2366 N N . MET A 1 294 ? -7.216 15.259 34.257 1.00 91.50 294 MET A N 1
ATOM 2367 C CA . MET A 1 294 ? -7.405 14.444 33.063 1.00 91.50 294 MET A CA 1
ATOM 2368 C C . MET A 1 294 ? -7.635 12.989 33.475 1.00 91.50 294 MET A C 1
ATOM 2370 O O . MET A 1 294 ? -7.134 12.555 34.510 1.00 91.50 294 MET A O 1
ATOM 2374 N N . ALA A 1 295 ? -8.341 12.224 32.648 1.00 91.19 295 ALA A N 1
ATOM 2375 C CA . ALA A 1 295 ? -8.566 10.793 32.840 1.00 91.19 295 ALA A CA 1
ATOM 2376 C C . ALA A 1 295 ? -8.065 10.013 31.620 1.00 91.19 295 ALA A C 1
ATOM 2378 O O . ALA A 1 295 ? -8.178 10.497 30.490 1.00 91.19 295 ALA A O 1
ATOM 2379 N N . ASN A 1 296 ? -7.526 8.813 31.845 1.00 87.94 296 ASN A N 1
ATOM 2380 C CA . ASN A 1 296 ? -7.236 7.874 30.765 1.00 87.94 296 ASN A CA 1
ATOM 2381 C C . ASN A 1 296 ? -8.443 6.958 30.575 1.00 87.94 296 ASN A C 1
ATOM 2383 O O . ASN A 1 296 ? -8.797 6.209 31.477 1.00 87.94 296 ASN A O 1
ATOM 2387 N N . ILE A 1 297 ? -9.054 6.994 29.394 1.00 89.50 297 ILE A N 1
ATOM 2388 C CA . ILE A 1 297 ? -10.138 6.074 29.045 1.00 89.50 297 ILE A CA 1
ATOM 2389 C C . ILE A 1 297 ? -9.532 4.960 28.204 1.00 89.50 297 ILE A C 1
ATOM 2391 O O . ILE A 1 297 ? -8.961 5.215 27.140 1.00 89.50 297 ILE A O 1
ATOM 2395 N N . THR A 1 298 ? -9.631 3.728 28.693 1.00 87.06 298 THR A N 1
ATOM 2396 C CA . THR A 1 298 ? -9.114 2.562 27.976 1.00 87.06 298 THR A CA 1
ATOM 2397 C C . THR A 1 298 ? -10.189 2.017 27.051 1.00 87.06 298 THR A C 1
ATOM 2399 O O . THR A 1 298 ? -11.210 1.516 27.506 1.00 87.06 298 THR A O 1
ATOM 2402 N N . LEU A 1 299 ? -9.930 2.062 25.746 1.00 88.88 299 LEU A N 1
ATOM 2403 C CA . LEU A 1 299 ? -10.764 1.403 24.750 1.00 88.88 299 LEU A CA 1
ATOM 2404 C C . LEU A 1 299 ? -10.315 -0.052 24.604 1.00 88.88 299 LEU A C 1
ATOM 2406 O O . LEU A 1 299 ? -9.250 -0.338 24.057 1.00 88.88 299 LEU A O 1
ATOM 2410 N N . THR A 1 300 ? -11.135 -0.970 25.103 1.00 91.50 300 THR A N 1
ATOM 2411 C CA . THR A 1 300 ? -10.905 -2.411 24.989 1.00 91.50 300 THR A CA 1
ATOM 2412 C C . THR A 1 300 ? -11.656 -2.945 23.780 1.00 91.50 300 THR A C 1
ATOM 2414 O O . THR A 1 300 ? -12.875 -2.823 23.714 1.00 91.50 300 THR A O 1
ATOM 2417 N N . VAL A 1 301 ? -10.932 -3.556 22.841 1.00 91.06 301 VAL A N 1
ATOM 2418 C CA . VAL A 1 301 ? -11.510 -4.242 21.678 1.00 91.06 301 VAL A CA 1
ATOM 2419 C C . VAL A 1 301 ? -11.351 -5.744 21.860 1.00 91.06 301 VAL A C 1
ATOM 2421 O O . VAL A 1 301 ? -10.248 -6.214 22.152 1.00 91.06 301 VAL A O 1
ATOM 2424 N N . THR A 1 302 ? -12.429 -6.502 21.671 1.00 92.12 302 THR A N 1
ATOM 2425 C CA . THR A 1 302 ? -12.388 -7.971 21.682 1.00 92.12 302 THR A CA 1
ATOM 2426 C C . THR A 1 302 ? -13.064 -8.557 20.448 1.00 92.12 302 THR A C 1
ATOM 2428 O O . THR A 1 302 ? -13.745 -7.850 19.712 1.00 92.12 302 THR A O 1
ATOM 2431 N N . SER A 1 303 ? -12.814 -9.836 20.173 1.00 92.31 303 SER A N 1
ATOM 2432 C CA . SER A 1 303 ? -13.481 -10.617 19.126 1.00 92.31 303 SER A CA 1
ATOM 2433 C C . SER A 1 303 ? -13.303 -12.112 19.404 1.00 92.31 303 SER A C 1
ATOM 2435 O O . SER A 1 303 ? -12.395 -12.514 20.138 1.00 92.31 303 SER A O 1
ATOM 2437 N N . ASP A 1 304 ? -14.173 -12.939 18.825 1.00 91.50 304 ASP A N 1
ATOM 2438 C CA . ASP A 1 304 ? -14.118 -14.401 18.948 1.00 91.50 304 ASP A CA 1
ATOM 2439 C C . ASP A 1 304 ? -12.988 -15.022 18.108 1.00 91.50 304 ASP A C 1
ATOM 2441 O O . ASP A 1 304 ? -12.525 -16.131 18.392 1.00 91.50 304 ASP A O 1
ATOM 2445 N N . THR A 1 305 ? -12.549 -14.319 17.064 1.00 86.50 305 THR A N 1
ATOM 2446 C CA . THR A 1 305 ? -11.463 -14.722 16.163 1.00 86.50 305 THR A CA 1
ATOM 2447 C C . THR A 1 305 ? -10.394 -13.648 16.095 1.00 86.50 305 THR A C 1
ATOM 2449 O O . THR A 1 305 ? -10.668 -12.475 16.305 1.00 86.50 305 THR A O 1
ATOM 2452 N N . GLU A 1 306 ? -9.167 -14.038 15.755 1.00 78.38 306 GLU A N 1
ATOM 2453 C CA . GLU A 1 306 ? -8.129 -13.061 15.438 1.00 78.38 306 GLU A CA 1
ATOM 2454 C C . GLU A 1 306 ? -8.542 -12.234 14.212 1.00 78.38 306 GLU A C 1
ATOM 2456 O O . GLU A 1 306 ? -9.104 -12.764 13.254 1.00 78.38 306 GLU A O 1
ATOM 2461 N N . GLY A 1 307 ? -8.269 -10.936 14.261 1.00 73.38 307 GLY A N 1
ATOM 2462 C CA . GLY A 1 307 ? -8.635 -9.970 13.235 1.00 73.38 307 GLY A CA 1
ATOM 2463 C C . GLY A 1 307 ? -8.266 -8.564 13.698 1.00 73.38 307 GLY A C 1
ATOM 2464 O O . GLY A 1 307 ? -7.832 -8.366 14.837 1.00 73.38 307 GLY A O 1
ATOM 2465 N N . ARG A 1 308 ? -8.405 -7.578 12.813 1.00 73.25 308 ARG A N 1
ATOM 2466 C CA . ARG A 1 308 ? -8.152 -6.171 13.142 1.00 73.25 308 ARG A CA 1
ATOM 2467 C C . ARG A 1 308 ? -9.420 -5.356 12.970 1.00 73.25 308 ARG A C 1
ATOM 2469 O O . ARG A 1 308 ? -10.144 -5.530 11.997 1.00 73.25 308 ARG A O 1
ATOM 2476 N N . ILE A 1 309 ? -9.636 -4.449 13.913 1.00 78.88 309 ILE A N 1
ATOM 2477 C CA . ILE A 1 309 ? -10.620 -3.376 13.818 1.00 78.88 309 ILE A CA 1
ATOM 2478 C C . ILE A 1 309 ? -9.844 -2.084 13.965 1.00 78.88 309 ILE A C 1
ATOM 2480 O O . ILE A 1 309 ? -9.056 -1.934 14.901 1.00 78.88 309 ILE A O 1
ATOM 2484 N N . SER A 1 310 ? -10.069 -1.166 13.041 1.00 73.12 310 SER A N 1
ATOM 2485 C CA . SER A 1 310 ? -9.523 0.180 13.080 1.00 73.12 310 SER A CA 1
ATOM 2486 C C . SER A 1 310 ? -10.660 1.192 13.157 1.00 73.12 310 SER A C 1
ATOM 2488 O O . SER A 1 310 ? -11.785 0.946 12.718 1.00 73.12 310 SER A O 1
ATOM 2490 N N . PHE A 1 311 ? -10.359 2.347 13.740 1.00 77.75 311 PHE A N 1
ATOM 2491 C CA . PHE A 1 311 ? -11.213 3.520 13.636 1.00 77.75 311 PHE A CA 1
ATOM 2492 C C . PHE A 1 311 ? -10.685 4.367 12.485 1.00 77.75 311 PHE A C 1
ATOM 2494 O O . PHE A 1 311 ? -9.531 4.789 12.521 1.00 77.75 311 PHE A O 1
ATOM 2501 N N . THR A 1 312 ? -11.520 4.622 11.482 1.00 70.75 312 THR A N 1
ATOM 2502 C CA . THR A 1 312 ? -11.160 5.484 10.345 1.00 70.75 312 THR A CA 1
ATOM 2503 C C . THR A 1 312 ? -11.269 6.967 10.701 1.00 70.75 312 THR A C 1
ATOM 2505 O O . THR A 1 312 ? -10.487 7.785 10.228 1.00 70.75 312 THR A O 1
ATOM 2508 N N . GLU A 1 313 ? -12.201 7.327 11.587 1.00 77.06 313 GLU A N 1
ATOM 2509 C CA . GLU A 1 313 ? -12.351 8.678 12.124 1.00 77.06 313 GLU A CA 1
ATOM 2510 C C . GLU A 1 313 ? -12.912 8.618 13.554 1.00 77.06 313 GLU A C 1
ATOM 2512 O O . GLU A 1 313 ? -13.906 7.940 13.818 1.00 77.06 313 GLU A O 1
ATOM 2517 N N . MET A 1 314 ? -12.311 9.371 14.481 1.00 78.25 314 MET A N 1
ATOM 2518 C CA . MET A 1 314 ? -12.893 9.642 15.798 1.00 78.25 314 MET A CA 1
ATOM 2519 C C . MET A 1 314 ? -13.148 11.140 15.934 1.00 78.25 314 MET A C 1
ATOM 2521 O O . MET A 1 314 ? -12.216 11.939 16.028 1.00 78.25 314 MET A O 1
ATOM 2525 N N . LYS A 1 315 ? -14.426 11.524 15.983 1.00 75.62 315 LYS A N 1
ATOM 2526 C CA . LYS A 1 315 ? -14.835 12.921 16.136 1.00 75.62 315 LYS A CA 1
ATOM 2527 C C . LYS A 1 315 ? -15.483 13.156 17.495 1.00 75.62 315 LYS A C 1
ATOM 2529 O O . LYS A 1 315 ? -16.608 12.728 17.736 1.00 75.62 315 LYS A O 1
ATOM 2534 N N . ILE A 1 316 ? -14.786 13.888 18.362 1.00 75.31 316 ILE A N 1
ATOM 2535 C CA . ILE A 1 316 ? -15.303 14.320 19.665 1.00 75.31 316 ILE A CA 1
ATOM 2536 C C . ILE A 1 316 ? -15.616 15.816 19.588 1.00 75.31 316 ILE A C 1
ATOM 2538 O O . ILE A 1 316 ? -14.717 16.650 19.503 1.00 75.31 316 ILE A O 1
ATOM 2542 N N . GLU A 1 317 ? -16.902 16.168 19.612 1.00 74.44 317 GLU A N 1
ATOM 2543 C CA . GLU A 1 317 ? -17.359 17.560 19.655 1.00 74.44 317 GLU A CA 1
ATOM 2544 C C . GLU A 1 317 ? -17.793 17.929 21.079 1.00 74.44 317 GLU A C 1
ATOM 2546 O O . GLU A 1 317 ? -18.691 17.307 21.647 1.00 74.44 317 GLU A O 1
ATOM 2551 N N . TYR A 1 318 ? -17.189 18.970 21.654 1.00 69.19 318 TYR A N 1
ATOM 2552 C CA . TYR A 1 318 ? -17.529 19.469 22.987 1.00 69.19 318 TYR A CA 1
ATOM 2553 C C . TYR A 1 318 ? -17.608 21.000 23.010 1.00 69.19 318 TYR A C 1
ATOM 2555 O O . TYR A 1 318 ? -16.957 21.696 22.232 1.00 69.19 318 TYR A O 1
ATOM 2563 N N . THR A 1 319 ? -18.445 21.539 23.901 1.00 76.00 319 THR A N 1
ATOM 2564 C CA . THR A 1 319 ? -18.545 22.987 24.144 1.00 76.00 319 THR A CA 1
ATOM 2565 C C . THR A 1 319 ? -17.673 23.353 25.337 1.00 76.00 319 THR A C 1
ATOM 2567 O O . THR A 1 319 ? -17.820 22.762 26.403 1.00 76.00 319 THR A O 1
ATOM 2570 N N . VAL A 1 320 ? -16.784 24.335 25.168 1.00 68.00 320 VAL A N 1
ATOM 2571 C CA . VAL A 1 320 ? -15.957 24.876 26.255 1.00 68.00 320 VAL A CA 1
ATOM 2572 C C . VAL A 1 320 ? -16.489 26.242 26.668 1.00 68.00 320 VAL A C 1
ATOM 2574 O O . VAL A 1 320 ? -16.455 27.188 25.880 1.00 68.00 320 VAL A O 1
ATOM 2577 N N . ASP A 1 321 ? -16.915 26.359 27.924 1.00 76.38 321 ASP A N 1
ATOM 2578 C CA . ASP A 1 321 ? -17.262 27.640 28.534 1.00 76.38 321 ASP A CA 1
ATOM 2579 C C . ASP A 1 321 ? -16.039 28.228 29.257 1.00 76.38 321 ASP A C 1
ATOM 2581 O O . ASP A 1 321 ? -15.623 27.754 30.315 1.00 76.38 321 ASP A O 1
ATOM 2585 N N . PHE A 1 322 ? -15.461 29.302 28.711 1.00 67.25 322 PHE A N 1
ATOM 2586 C CA . PHE A 1 322 ? -14.400 30.054 29.386 1.00 67.25 322 PHE A CA 1
ATOM 2587 C C . PHE A 1 322 ? -14.993 31.077 30.357 1.00 67.25 322 PHE A C 1
ATOM 2589 O O . PHE A 1 322 ? -15.434 32.158 29.956 1.00 67.25 322 PHE A O 1
ATOM 2596 N N . LEU A 1 323 ? -14.952 30.772 31.654 1.00 70.94 323 LEU A N 1
ATOM 2597 C CA . LEU A 1 323 ? -15.314 31.730 32.696 1.00 70.94 323 LEU A CA 1
ATOM 2598 C C . LEU A 1 323 ? -14.078 32.512 33.164 1.00 70.94 323 LEU A C 1
ATOM 2600 O O . LEU A 1 323 ? -13.241 32.000 33.906 1.00 70.94 323 LEU A O 1
ATOM 2604 N N . VAL A 1 324 ? -13.975 33.783 32.770 1.00 71.38 324 VAL A N 1
ATOM 2605 C CA . VAL A 1 324 ? -12.943 34.692 33.290 1.00 71.38 324 VAL A CA 1
ATOM 2606 C C . VAL A 1 324 ? -13.500 35.472 34.480 1.00 71.38 324 VAL A C 1
ATOM 2608 O O . VAL A 1 324 ? -14.138 36.505 34.304 1.00 71.38 324 VAL A O 1
ATOM 2611 N N . ASP A 1 325 ? -13.221 35.008 35.699 1.00 71.62 325 ASP A N 1
ATOM 2612 C CA . ASP A 1 325 ? -13.675 35.660 36.946 1.00 71.62 325 ASP A CA 1
ATOM 2613 C C . ASP A 1 325 ? -12.630 36.632 37.548 1.00 71.62 325 ASP A C 1
ATOM 2615 O O . ASP A 1 325 ? -12.704 37.074 38.693 1.00 71.62 325 ASP A O 1
ATOM 2619 N N . GLN A 1 326 ? -11.599 36.989 36.776 1.00 82.19 326 GLN A N 1
ATOM 2620 C CA . GLN A 1 326 ? -10.608 37.985 37.186 1.00 82.19 326 GLN A CA 1
ATOM 2621 C C . GLN A 1 326 ? -10.987 39.361 36.642 1.00 82.19 326 GLN A C 1
ATOM 2623 O O . GLN A 1 326 ? -10.734 39.667 35.478 1.00 82.19 326 GLN A O 1
ATOM 2628 N N . GLU A 1 327 ? -11.530 40.221 37.508 1.00 84.25 327 GLU A N 1
ATOM 2629 C CA . GLU A 1 327 ? -11.999 41.570 37.154 1.00 84.25 327 GLU A CA 1
ATOM 2630 C C . GLU A 1 327 ? -10.943 42.377 36.373 1.00 84.25 327 GLU A C 1
ATOM 2632 O O . GLU A 1 327 ? -11.258 43.073 35.410 1.00 84.25 327 GLU A O 1
ATOM 2637 N N . LYS A 1 328 ? -9.655 42.234 36.719 1.00 80.31 328 LYS A N 1
ATOM 2638 C CA . LYS A 1 328 ? -8.559 42.916 36.016 1.00 80.31 328 LYS A CA 1
ATOM 2639 C C . LYS A 1 328 ? -8.340 42.384 34.595 1.00 80.31 328 LYS A C 1
ATOM 2641 O O . LYS A 1 328 ? -8.055 43.172 33.698 1.00 80.31 328 LYS A O 1
ATOM 2646 N N . LEU A 1 329 ? -8.457 41.073 34.391 1.00 75.75 329 LEU A N 1
ATOM 2647 C CA . LEU A 1 329 ? -8.310 40.450 33.075 1.00 75.75 329 LEU A CA 1
ATOM 2648 C C . LEU A 1 329 ? -9.521 40.759 32.189 1.00 75.75 329 LEU A C 1
ATOM 2650 O O . LEU A 1 329 ? -9.328 41.159 31.046 1.00 75.75 329 LEU A O 1
ATOM 2654 N N . VAL A 1 330 ? -10.738 40.683 32.737 1.00 80.44 330 VAL A N 1
ATOM 2655 C CA . VAL A 1 330 ? -11.975 41.087 32.046 1.00 80.44 330 VAL A CA 1
ATOM 2656 C C . VAL A 1 330 ? -11.887 42.541 31.584 1.00 80.44 330 VAL A C 1
ATOM 2658 O O . VAL A 1 330 ? -12.119 42.834 30.414 1.00 80.44 330 VAL A O 1
ATOM 2661 N N . ASN A 1 331 ? -11.487 43.453 32.476 1.00 82.44 331 ASN A N 1
ATOM 2662 C CA . ASN A 1 331 ? -11.342 44.870 32.138 1.00 82.44 331 ASN A CA 1
ATOM 2663 C C . ASN A 1 331 ? -10.294 45.103 31.039 1.00 82.44 331 ASN A C 1
ATOM 2665 O O . ASN A 1 331 ? -10.542 45.887 30.128 1.00 82.44 331 ASN A O 1
ATOM 2669 N N . ASN A 1 332 ? -9.158 44.399 31.091 1.00 80.62 332 ASN A N 1
ATOM 2670 C CA . ASN A 1 332 ? -8.108 44.507 30.076 1.00 80.62 332 ASN A CA 1
ATOM 2671 C C . ASN A 1 332 ? -8.531 43.928 28.711 1.00 80.62 332 ASN A C 1
ATOM 2673 O O . ASN A 1 332 ? -8.228 44.528 27.680 1.00 80.62 332 ASN A O 1
ATOM 2677 N N . LEU A 1 333 ? -9.222 42.783 28.688 1.00 77.50 333 LEU A N 1
ATOM 2678 C CA . LEU A 1 333 ? -9.739 42.180 27.454 1.00 77.50 333 LEU A CA 1
ATOM 2679 C C . LEU A 1 333 ? -10.784 43.089 26.799 1.00 77.50 333 LEU A C 1
ATOM 2681 O O . LEU A 1 333 ? -10.712 43.335 25.600 1.00 77.50 333 LEU A O 1
ATOM 2685 N N . ASN A 1 334 ? -11.687 43.673 27.590 1.00 79.06 334 ASN A N 1
ATOM 2686 C CA . ASN A 1 334 ? -12.703 44.596 27.082 1.00 79.06 334 ASN A CA 1
ATOM 2687 C C . ASN A 1 334 ? -12.108 45.886 26.490 1.00 79.06 334 ASN A C 1
ATOM 2689 O O . ASN A 1 334 ? -12.673 46.426 25.546 1.00 79.06 334 ASN A O 1
ATOM 2693 N N . THR A 1 335 ? -10.958 46.368 26.980 1.00 81.81 335 THR A N 1
ATOM 2694 C CA . THR A 1 335 ? -10.259 47.521 26.376 1.00 81.81 335 THR A CA 1
ATOM 2695 C C . THR A 1 335 ? -9.567 47.227 25.039 1.00 81.81 335 THR A C 1
ATOM 2697 O O . THR A 1 335 ? -9.134 48.167 24.383 1.00 81.81 335 THR A O 1
ATOM 2700 N N . LEU A 1 336 ? -9.434 45.959 24.632 1.00 72.56 336 LEU A N 1
ATOM 2701 C CA . LEU A 1 336 ? -8.807 45.556 23.361 1.00 72.56 336 LEU A CA 1
ATOM 2702 C C . LEU A 1 336 ? -9.817 45.344 22.217 1.00 72.56 336 LEU A C 1
ATOM 2704 O O . LEU A 1 336 ? -9.401 45.051 21.100 1.00 72.56 336 LEU A O 1
ATOM 2708 N N . VAL A 1 337 ? -11.121 45.455 22.495 1.00 67.62 337 VAL A N 1
ATOM 2709 C CA . VAL A 1 337 ? -12.216 45.241 21.525 1.00 67.62 337 VAL A CA 1
ATOM 2710 C C . VAL A 1 337 ? -12.824 46.576 21.032 1.00 67.62 337 VAL A C 1
ATOM 2712 O O . VAL A 1 337 ? -13.809 46.576 20.297 1.00 67.62 337 VAL A O 1
ATOM 2715 N N . GLU A 1 338 ? -12.224 47.720 21.384 1.00 51.22 338 GLU A N 1
ATOM 2716 C CA . GLU A 1 338 ? -12.427 49.015 20.694 1.00 51.22 338 GLU A CA 1
ATOM 2717 C C . GLU A 1 338 ? -11.391 49.206 19.581 1.00 51.22 338 GLU A C 1
ATOM 2719 O O . GLU A 1 338 ? -11.781 49.722 18.505 1.00 51.22 338 GLU A O 1
#

Sequence (338 aa):
SWDSAVYVTDSIDGTQYIPEIAYGNDRVHLTWHSFNRDANGKYAIEYASSDDDGDSWELQTLYEPSGTAVYSWFPDITVDEEDVYVVWQDDDWDVNGVYDFEIILKKSEDNGGTWDDGTLIVESKRTANFFYMLPAIVSNAGIIYITYQDYRDSIYDHYFALSQDSGSTWYDDYEITDGHLINYAKMEMAIDEDGKAYFGYYDDTNIAEETDEDIDIYIRATIGGYPTNPTINLDGGGDDWEWAGEFNQDNSPITWKNNGEDGALKSFKDALEDGLEDAIDNSDTFVDEYGVEMANITLTVTSDTEGRISFTEMKIEYTVDFLVDQEKLVNNLNTLVE

Organism: NCBI:txid408172

Radius of gyration: 25.87 Å; chains: 1; bounding box: 56×78×72 Å

Foldseek 3Di:
DDDDDDDAQPPWDFDWDDKEWEDEPQKIKIWTWGACTVPQLWIWIKIWMDNPPRPYIDIDTPDTDPDNPKHWHQWYWEDEHLKIKIKTWIQCPVVPPAGDIWIKMWIDNHNPPDIDPIDGQGDAPDPHDDDFQNWYWYDYDQKIKIKTWHQDPQFIWIWIKITNHNPPDIDIDHTDDDTANDDDDRWDWDADNQGKMKTWDWGQDDPDPDPDGDIDIDIDIDPDGFFAFKFKAFQVDDTQFTDHGGDGDVLDDDDQAADPPSRGVHGPVVRNVNNVVNQVVVVQWDQDPVRDIGHDTDIDMDGPTDHDDDDPDDDDDDDDDDDDPDPVVVVVVVVVVD

Secondary structure (DSSP, 8-state):
-------S-TT--SEEEEEEEEEETTEEEEEEEEESGGG---EEEEEEEESSTTSS-EEEEEE--SSTT---EEEEEEEETTEEEEEEEESSSS--S----EEEEEEESSTTSS--S-EEEE----SS-------EEEEETTEEEEEEEEEETTEEEEEEEEESSTTSS-EEEEE-SS-BS----PPEEEE-TTS-EEEEEEE----S--SS---EEEEEE-S-SS-BS-EEESSSSS-SEE--SB--GGG-S----STTSTTBSS-HHHHHHHHHHHHHHTT-EEE-TTS-EEEPPP-EEE-SSS-----S--------------HHHHHHHHTT--

InterPro domains:
  IPR036278 Sialidase superfamily [SSF50939] (16-204)

pLDDT: mean 88.13, std 9.26, range [51.22, 98.81]